Protein AF-A0AAD3RCR2-F1 (afdb_monomer)

Mean predicted aligned error: 9.12 Å

Radius of gyration: 26.36 Å; Cα contacts (8 Å, |Δi|>4): 221; chains: 1; bounding box: 62×43×69 Å

pLDDT: mean 87.34, std 16.13, range [36.25, 98.44]

Structure (mmCIF, N/CA/C/O backbone):
data_AF-A0AAD3RCR2-F1
#
_entry.id   AF-A0AAD3RCR2-F1
#
loop_
_atom_site.group_PDB
_atom_site.id
_atom_site.type_symbol
_atom_site.label_atom_id
_atom_site.label_alt_id
_atom_site.label_comp_id
_atom_site.label_asym_id
_atom_site.label_entity_id
_atom_site.label_seq_id
_atom_site.pdbx_PDB_ins_code
_atom_site.Cartn_x
_atom_site.Cartn_y
_atom_site.Cartn_z
_atom_site.occupancy
_atom_site.B_iso_or_equiv
_atom_site.auth_seq_id
_atom_site.auth_comp_id
_atom_site.auth_asym_id
_atom_site.auth_atom_id
_atom_site.pdbx_PDB_model_num
ATOM 1 N N . MET A 1 1 ? 5.665 -2.268 30.663 1.00 58.47 1 MET A N 1
ATOM 2 C CA . MET A 1 1 ? 6.819 -3.063 31.121 1.00 58.47 1 MET A CA 1
ATOM 3 C C . MET A 1 1 ? 6.790 -3.410 32.606 1.00 58.47 1 MET A C 1
ATOM 5 O O . MET A 1 1 ? 6.925 -4.585 32.871 1.00 58.47 1 MET A O 1
ATOM 9 N N . HIS A 1 2 ? 6.571 -2.495 33.570 1.00 61.69 2 HIS A N 1
ATOM 10 C CA . HIS A 1 2 ? 6.363 -2.911 34.982 1.00 61.69 2 HIS A CA 1
ATOM 11 C C . HIS A 1 2 ? 4.895 -3.254 35.315 1.00 61.69 2 HIS A C 1
ATOM 13 O O . HIS A 1 2 ? 4.629 -4.083 36.173 1.00 61.69 2 HIS A O 1
ATOM 19 N N . LEU A 1 3 ? 3.928 -2.645 34.615 1.00 61.03 3 LEU A N 1
ATOM 20 C CA . LEU A 1 3 ? 2.497 -2.900 34.836 1.00 61.03 3 LEU A CA 1
ATOM 21 C C . LEU A 1 3 ? 2.070 -4.308 34.393 1.00 61.03 3 LEU A C 1
ATOM 23 O O . LEU A 1 3 ? 1.380 -4.983 35.143 1.00 61.03 3 LEU A O 1
ATOM 27 N N . GLU A 1 4 ? 2.532 -4.761 33.225 1.00 62.72 4 GLU A N 1
ATOM 28 C CA . GLU A 1 4 ? 2.206 -6.084 32.653 1.00 62.72 4 GLU A CA 1
ATOM 29 C C . GLU A 1 4 ? 2.800 -7.249 33.461 1.00 62.72 4 GLU A C 1
ATOM 31 O O . GLU A 1 4 ? 2.380 -8.385 33.307 1.00 62.72 4 GLU A O 1
ATOM 36 N N . THR A 1 5 ? 3.791 -6.980 34.315 1.00 68.88 5 THR A N 1
ATOM 37 C CA . THR A 1 5 ? 4.458 -8.001 35.139 1.00 68.88 5 THR A CA 1
ATOM 38 C C . THR A 1 5 ? 3.934 -8.062 36.572 1.00 68.88 5 THR A C 1
ATOM 40 O O . THR A 1 5 ? 4.332 -8.946 37.321 1.00 68.88 5 THR A O 1
ATOM 43 N N . VAL A 1 6 ? 3.118 -7.087 36.986 1.00 71.38 6 VAL A N 1
ATOM 44 C CA . VAL A 1 6 ? 2.710 -6.904 38.393 1.00 71.38 6 VAL A CA 1
ATOM 45 C C . VAL A 1 6 ? 1.192 -6.921 38.564 1.00 71.38 6 VAL A C 1
ATOM 47 O O . VAL A 1 6 ? 0.713 -7.253 39.645 1.00 71.38 6 VAL A O 1
ATOM 50 N N . LYS A 1 7 ? 0.432 -6.563 37.526 1.00 78.62 7 LYS A N 1
ATOM 51 C CA . LYS A 1 7 ? -1.031 -6.514 37.564 1.00 78.62 7 LYS A CA 1
ATOM 52 C C . LYS A 1 7 ? -1.650 -7.715 36.866 1.00 78.62 7 LYS A C 1
ATOM 54 O O . LYS A 1 7 ? -1.067 -8.252 35.930 1.00 78.62 7 LYS A O 1
ATOM 59 N N . ASP A 1 8 ? -2.842 -8.084 37.321 1.00 89.81 8 ASP A N 1
ATOM 60 C CA . ASP A 1 8 ? -3.673 -9.089 36.663 1.00 89.81 8 ASP A CA 1
ATOM 61 C C . ASP A 1 8 ? -4.118 -8.620 35.262 1.00 89.81 8 ASP A C 1
ATOM 63 O O . ASP A 1 8 ? -4.230 -7.415 35.000 1.00 89.81 8 ASP A O 1
ATOM 67 N N . GLU A 1 9 ? -4.365 -9.568 34.356 1.00 90.88 9 GLU A N 1
ATOM 68 C CA . GLU A 1 9 ? -4.729 -9.286 32.963 1.00 90.88 9 GLU A CA 1
ATOM 69 C C . GLU A 1 9 ? -5.989 -8.416 32.838 1.00 90.88 9 GLU A C 1
ATOM 71 O O . GLU A 1 9 ? -6.038 -7.549 31.961 1.00 90.88 9 GLU A O 1
ATOM 76 N N . ASP A 1 10 ? -6.980 -8.574 33.724 1.00 93.62 10 ASP A N 1
ATOM 77 C CA . ASP A 1 10 ? -8.204 -7.766 33.698 1.00 93.62 10 ASP A CA 1
ATOM 78 C C . ASP A 1 10 ? -7.927 -6.296 34.061 1.00 93.62 10 ASP A C 1
ATOM 80 O O . ASP A 1 10 ? -8.506 -5.373 33.475 1.00 93.62 10 ASP A O 1
ATOM 84 N N . GLU A 1 11 ? -6.998 -6.045 34.989 1.00 93.19 11 GLU A N 1
ATOM 85 C CA . GLU A 1 11 ? -6.583 -4.682 35.329 1.00 93.19 11 GLU A CA 1
ATOM 86 C C . GLU A 1 11 ? -5.801 -4.030 34.186 1.00 93.19 11 GLU A C 1
ATOM 88 O O . GLU A 1 11 ? -6.020 -2.854 33.874 1.00 93.19 11 GLU A O 1
ATOM 93 N N . VAL A 1 12 ? -4.897 -4.785 33.551 1.00 93.50 12 VAL A N 1
ATOM 94 C CA . VAL A 1 12 ? -4.129 -4.315 32.389 1.00 93.50 12 VAL A CA 1
ATOM 95 C C . VAL A 1 12 ? -5.069 -3.996 31.225 1.00 93.50 12 VAL A C 1
ATOM 97 O O . VAL A 1 12 ? -4.958 -2.916 30.638 1.00 93.50 12 VAL A O 1
ATOM 100 N N . GLN A 1 13 ? -6.037 -4.877 30.948 1.00 95.31 13 GLN A N 1
ATOM 101 C CA . GLN A 1 13 ? -7.067 -4.671 29.929 1.00 95.31 13 GLN A CA 1
ATOM 102 C C . GLN A 1 13 ? -7.800 -3.343 30.152 1.00 95.31 13 GLN A C 1
ATOM 104 O O . GLN A 1 13 ? -7.839 -2.499 29.257 1.00 95.31 13 GLN A O 1
ATOM 109 N N . LYS A 1 14 ? -8.313 -3.114 31.367 1.00 96.12 14 LYS A N 1
ATOM 110 C CA . LYS A 1 14 ? -9.080 -1.906 31.697 1.00 96.12 14 LYS A CA 1
ATOM 111 C C . LYS A 1 14 ? -8.260 -0.621 31.550 1.00 96.12 14 LYS A C 1
ATOM 113 O O . LYS A 1 14 ? -8.784 0.397 31.094 1.00 96.12 14 LYS A O 1
ATOM 118 N N . ILE A 1 15 ? -6.980 -0.648 31.931 1.00 96.06 15 ILE A N 1
ATOM 119 C CA . ILE A 1 15 ? -6.078 0.505 31.777 1.00 96.06 15 ILE A CA 1
ATOM 120 C C . ILE A 1 15 ? -5.892 0.836 30.296 1.00 96.06 15 ILE A C 1
ATOM 122 O O . ILE A 1 15 ? -6.035 1.994 29.905 1.00 96.06 15 ILE A O 1
ATOM 126 N N . TYR A 1 16 ? -5.609 -0.168 29.468 1.00 96.56 16 TYR A N 1
ATOM 127 C CA . TYR A 1 16 ? -5.397 0.043 28.041 1.00 96.56 16 TYR A CA 1
ATOM 128 C C . TYR A 1 16 ? -6.678 0.423 27.290 1.00 96.56 16 TYR A C 1
ATOM 130 O O . TYR A 1 16 ? -6.620 1.282 26.415 1.00 96.56 16 TYR A O 1
ATOM 138 N N . GLU A 1 17 ? -7.846 -0.098 27.664 1.00 97.69 17 GLU A N 1
ATOM 139 C CA . GLU A 1 17 ? -9.132 0.363 27.118 1.00 97.69 17 GLU A CA 1
ATOM 140 C C . GLU A 1 17 ? -9.430 1.831 27.468 1.00 97.69 17 GLU A C 1
ATOM 142 O O . GLU A 1 17 ? -9.933 2.593 26.629 1.00 97.69 17 GLU A O 1
ATOM 147 N N . GLY A 1 18 ? -9.087 2.247 28.693 1.00 98.00 18 GLY A N 1
ATOM 148 C CA . GLY A 1 18 ? -9.130 3.647 29.110 1.00 98.00 18 GLY A CA 1
ATOM 149 C C . GLY A 1 18 ? -8.199 4.518 28.265 1.00 98.00 18 GLY A C 1
ATOM 150 O O . GLY A 1 18 ? -8.623 5.551 27.740 1.00 98.00 18 GLY A O 1
ATOM 151 N N . GLU A 1 19 ? -6.969 4.054 28.046 1.00 98.06 19 GLU A N 1
ATOM 152 C CA . GLU A 1 19 ? -5.966 4.738 27.226 1.00 98.06 19 GLU A CA 1
ATOM 153 C C . GLU A 1 19 ? -6.403 4.864 25.757 1.00 98.06 19 GLU A C 1
ATOM 155 O O . GLU A 1 19 ? -6.275 5.932 25.158 1.00 98.06 19 GLU A O 1
ATOM 160 N N . LEU A 1 20 ? -7.004 3.819 25.175 1.00 98.31 20 LEU A N 1
ATOM 161 C CA . LEU A 1 20 ? -7.576 3.880 23.826 1.00 98.3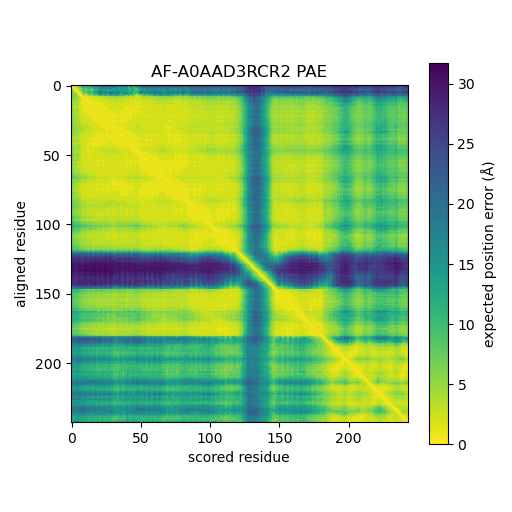1 20 LEU A CA 1
ATOM 162 C C . LEU A 1 20 ? -8.699 4.919 23.724 1.00 98.31 20 LEU A C 1
ATOM 164 O O . LEU A 1 20 ? -8.825 5.591 22.697 1.00 98.31 20 LEU A O 1
ATOM 168 N N . SER A 1 21 ? -9.507 5.074 24.772 1.00 98.25 21 SER A N 1
ATOM 169 C CA . SER A 1 21 ? -10.604 6.050 24.802 1.00 98.25 21 SER A CA 1
ATOM 170 C C . SER A 1 21 ? -10.083 7.490 24.938 1.00 98.25 21 SER A C 1
ATOM 172 O O . SER A 1 21 ? -10.576 8.406 24.270 1.00 98.25 21 SER A O 1
ATOM 174 N N . PHE A 1 22 ? -9.027 7.690 25.733 1.00 98.38 22 PHE A N 1
ATOM 175 C CA . PHE A 1 22 ? -8.292 8.954 25.796 1.00 98.38 22 PHE A CA 1
ATOM 176 C C . PHE A 1 22 ? -7.668 9.309 24.438 1.00 98.38 22 PHE A C 1
ATOM 178 O O . PHE A 1 22 ? -7.888 10.404 23.918 1.00 98.38 22 PHE A O 1
ATOM 185 N N . LEU A 1 23 ? -6.978 8.358 23.806 1.00 98.44 23 LEU A N 1
ATOM 186 C CA . LEU A 1 23 ? -6.349 8.547 22.500 1.00 98.44 23 LEU A CA 1
ATOM 187 C C . LEU A 1 23 ? -7.351 8.859 21.388 1.00 98.44 23 LEU A C 1
ATOM 189 O O . LEU A 1 23 ? -7.057 9.685 20.527 1.00 98.44 23 LEU A O 1
ATOM 193 N N . GLU A 1 24 ? -8.538 8.250 21.407 1.00 98.12 24 GLU A N 1
ATOM 194 C CA . GLU A 1 24 ? -9.611 8.606 20.470 1.00 98.12 24 GLU A CA 1
ATOM 195 C C . GLU A 1 24 ? -10.026 10.077 20.641 1.00 98.12 24 GLU A C 1
ATOM 197 O O . GLU A 1 24 ? -10.246 10.780 19.655 1.00 98.12 24 GLU A O 1
ATOM 202 N N . SER A 1 25 ? -10.060 10.582 21.878 1.00 98.12 25 SER A N 1
ATOM 203 C CA . SER A 1 25 ? -10.331 11.999 22.153 1.00 98.12 25 SER A CA 1
ATOM 204 C C . SER A 1 25 ? -9.203 12.907 21.649 1.00 98.12 25 SER A C 1
ATOM 206 O O . SER A 1 25 ? -9.479 13.942 21.046 1.00 98.12 25 SER A O 1
ATOM 208 N N . CYS A 1 26 ? -7.937 12.503 21.802 1.00 98.12 26 CYS A N 1
ATOM 209 C CA . CYS A 1 26 ? -6.800 13.229 21.225 1.00 98.12 26 CYS A CA 1
ATOM 210 C C . CYS A 1 26 ? -6.859 13.284 19.692 1.00 98.12 26 CYS A C 1
ATOM 212 O O . CYS A 1 26 ? -6.607 14.336 19.105 1.00 98.12 26 CYS A O 1
ATOM 214 N N . LEU A 1 27 ? -7.219 12.175 19.038 1.00 97.88 27 LEU A N 1
ATOM 215 C CA . LEU A 1 27 ? -7.334 12.103 17.579 1.00 97.88 27 LEU A CA 1
ATOM 216 C C . LEU A 1 27 ? -8.498 12.943 17.038 1.00 97.88 27 LEU A C 1
ATOM 218 O O . LEU A 1 27 ? -8.396 13.465 15.933 1.00 97.88 27 LEU A O 1
ATOM 222 N N . LYS A 1 28 ? -9.566 13.149 17.821 1.00 96.75 28 LYS A N 1
ATOM 223 C CA . LYS A 1 28 ? -10.624 14.116 17.476 1.00 96.75 28 LYS A CA 1
ATOM 224 C C . LYS A 1 28 ? -10.120 15.563 17.475 1.00 96.75 28 LYS A C 1
ATOM 226 O O . LYS A 1 28 ? -10.633 16.370 16.710 1.00 96.75 28 LYS A O 1
ATOM 231 N N . VAL A 1 29 ? -9.126 15.890 18.307 1.00 97.56 29 VAL A N 1
ATOM 232 C CA . VAL A 1 29 ? -8.499 17.224 18.340 1.00 97.56 29 VAL A CA 1
ATOM 233 C C . VAL A 1 29 ? -7.471 17.378 17.218 1.00 97.56 29 VAL A C 1
ATOM 235 O O . VAL A 1 29 ? -7.457 18.395 16.531 1.00 97.56 29 VAL A O 1
ATOM 238 N N . ASN A 1 30 ? -6.611 16.376 17.020 1.00 97.38 30 ASN A N 1
ATOM 239 C CA . ASN A 1 30 ? -5.628 16.361 15.940 1.00 97.38 30 ASN A CA 1
ATOM 240 C C . ASN A 1 30 ? -5.560 14.973 15.274 1.00 97.38 30 ASN A C 1
ATOM 242 O O . ASN A 1 30 ? -4.788 14.113 15.717 1.00 97.38 30 ASN A O 1
ATOM 246 N N . PRO A 1 31 ? -6.292 14.759 14.165 1.00 97.19 31 PRO A N 1
ATOM 247 C CA . PRO A 1 31 ? -6.349 13.463 13.486 1.00 97.19 31 PRO A CA 1
ATOM 248 C C . PRO A 1 31 ? -5.049 13.090 12.758 1.00 97.19 31 PRO A C 1
ATOM 250 O O . PRO A 1 31 ? -4.914 11.956 12.295 1.00 97.19 31 PRO A O 1
ATOM 253 N N . LYS A 1 32 ? -4.087 14.019 12.657 1.00 96.94 32 LYS A N 1
ATOM 254 C CA . LYS A 1 32 ? -2.771 13.829 12.019 1.00 96.94 32 LYS A CA 1
ATOM 255 C C . LYS A 1 32 ? -1.628 13.810 13.042 1.00 96.94 32 LYS A C 1
ATOM 257 O O . LYS A 1 32 ? -0.463 13.999 12.708 1.00 96.94 32 LYS A O 1
ATOM 262 N N . SER A 1 33 ? -1.953 13.591 14.317 1.00 98.19 33 SER A N 1
ATOM 263 C CA . SER A 1 33 ? -0.962 13.455 15.382 1.00 98.19 33 SER A CA 1
ATOM 264 C C . SER A 1 33 ? -0.211 12.128 15.262 1.00 98.19 33 SER A C 1
ATOM 266 O O . SER A 1 33 ? -0.736 11.069 15.612 1.00 98.19 33 SER A O 1
ATOM 268 N N . TYR A 1 34 ? 1.048 12.188 14.819 1.00 97.31 34 TYR A N 1
ATOM 269 C CA . TYR A 1 34 ? 1.924 11.015 14.744 1.00 97.31 34 TYR A CA 1
ATOM 270 C C . TYR A 1 34 ? 2.053 10.310 16.101 1.00 97.31 34 TYR A C 1
ATOM 272 O O . TYR A 1 34 ? 1.910 9.093 16.188 1.00 97.31 34 TYR A O 1
ATOM 280 N N . GLY A 1 35 ? 2.266 11.079 17.175 1.00 98.00 35 GLY A N 1
ATOM 281 C CA . GLY A 1 35 ? 2.413 10.536 18.525 1.00 98.00 35 GLY A CA 1
ATOM 282 C C . GLY A 1 35 ? 1.163 9.797 19.004 1.00 98.00 35 GLY A C 1
ATOM 283 O O . GLY A 1 35 ? 1.278 8.718 19.579 1.00 98.00 35 GLY A O 1
ATOM 284 N N . SER A 1 36 ? -0.028 10.329 18.711 1.00 98.38 36 SER A N 1
ATOM 285 C CA . SER A 1 36 ? -1.292 9.694 19.103 1.00 98.38 36 SER A CA 1
ATOM 286 C C . SER A 1 36 ? -1.525 8.381 18.356 1.00 98.38 36 SER A C 1
ATOM 288 O O . SER A 1 36 ? -1.853 7.381 18.988 1.00 98.38 36 SER A O 1
ATOM 290 N N . TRP A 1 37 ? -1.300 8.344 17.038 1.00 98.44 37 TRP A N 1
ATOM 291 C CA . TRP A 1 37 ? -1.422 7.108 16.256 1.00 98.44 37 TRP A CA 1
ATOM 292 C C . TRP A 1 37 ? -0.387 6.056 16.656 1.00 98.44 37 TRP A C 1
ATOM 294 O O . TRP A 1 37 ? -0.731 4.889 16.843 1.00 98.44 37 TRP A O 1
ATOM 304 N N . HIS A 1 38 ? 0.867 6.470 16.848 1.00 98.06 38 HIS A N 1
ATOM 305 C CA . HIS A 1 38 ? 1.933 5.574 17.279 1.00 98.06 38 HIS A CA 1
ATOM 306 C C . HIS A 1 38 ? 1.642 4.977 18.663 1.00 98.06 38 HIS A C 1
ATOM 308 O O . HIS A 1 38 ? 1.732 3.762 18.842 1.00 98.06 38 HIS A O 1
ATOM 314 N N . HIS A 1 39 ? 1.243 5.809 19.634 1.00 98.25 39 HIS A N 1
ATOM 315 C CA . HIS A 1 39 ? 0.879 5.333 20.972 1.00 98.25 39 HIS A CA 1
ATOM 316 C C . HIS A 1 39 ? -0.341 4.413 20.926 1.00 98.25 39 HIS A C 1
ATOM 318 O O . HIS A 1 39 ? -0.335 3.355 21.547 1.00 98.25 39 HIS A O 1
ATOM 324 N N . ARG A 1 40 ? -1.345 4.726 20.098 1.00 98.38 40 ARG A N 1
ATOM 325 C CA . ARG A 1 40 ? -2.497 3.840 19.893 1.00 98.38 40 ARG A CA 1
ATOM 326 C C . ARG A 1 40 ? -2.087 2.465 19.376 1.00 98.38 40 ARG A C 1
ATOM 328 O O . ARG A 1 40 ? -2.566 1.462 19.901 1.00 98.38 40 ARG A O 1
ATOM 335 N N . GLY A 1 41 ? -1.183 2.400 18.396 1.00 97.69 41 GLY A N 1
ATOM 336 C CA . GLY A 1 41 ? -0.633 1.133 17.903 1.00 97.69 41 GLY A CA 1
ATOM 337 C C . GLY A 1 41 ? 0.121 0.362 18.982 1.00 97.69 41 GLY A C 1
ATOM 338 O O . GLY A 1 41 ? -0.084 -0.840 19.139 1.00 97.69 41 GLY A O 1
ATOM 339 N N . TRP A 1 42 ? 0.920 1.068 19.785 1.00 97.12 42 TRP A N 1
ATOM 340 C CA . TRP A 1 42 ? 1.644 0.494 20.919 1.00 97.12 42 TRP A CA 1
ATOM 341 C C . TRP A 1 42 ? 0.710 -0.112 21.978 1.00 97.12 42 TRP A C 1
ATOM 343 O O . TRP A 1 42 ? 1.007 -1.205 22.465 1.00 97.12 42 TRP A O 1
ATOM 353 N N . VAL A 1 43 ? -0.398 0.572 22.305 1.00 97.25 43 VAL A N 1
ATOM 354 C CA . VAL A 1 43 ? -1.425 0.099 23.254 1.00 97.25 43 VAL A CA 1
ATOM 355 C C . VAL A 1 43 ? -2.167 -1.101 22.671 1.00 97.25 43 VAL A C 1
ATOM 357 O O . VAL A 1 43 ? -2.295 -2.128 23.329 1.00 97.25 43 VAL A O 1
ATOM 360 N N . SER A 1 44 ? -2.606 -1.000 21.413 1.00 96.88 44 SER A N 1
ATOM 361 C CA . SER A 1 44 ? -3.407 -2.042 20.753 1.00 96.88 44 SER A CA 1
ATOM 362 C C . SER A 1 44 ? -2.660 -3.373 20.664 1.00 96.88 44 SER A C 1
ATOM 364 O O . SER A 1 44 ? -3.237 -4.423 20.912 1.00 96.88 44 SER A O 1
ATOM 366 N N . ALA A 1 45 ? -1.357 -3.331 20.372 1.00 94.44 45 ALA A N 1
ATOM 367 C CA . ALA A 1 45 ? -0.509 -4.520 20.296 1.00 94.44 45 ALA A CA 1
ATOM 368 C C . ALA A 1 45 ? -0.193 -5.165 21.662 1.00 94.44 45 ALA A C 1
ATOM 370 O O . ALA A 1 45 ? 0.387 -6.247 21.691 1.00 94.44 45 ALA A O 1
ATOM 371 N N . ARG A 1 46 ? -0.521 -4.499 22.778 1.00 93.44 46 ARG A N 1
ATOM 372 C CA . ARG A 1 46 ? -0.265 -4.967 24.154 1.00 93.44 46 ARG A CA 1
ATOM 373 C C . ARG A 1 46 ? -1.524 -5.298 24.940 1.00 93.44 46 ARG A C 1
ATOM 375 O O . ARG A 1 46 ? -1.420 -5.790 26.059 1.00 93.44 46 ARG A O 1
ATOM 382 N N . LEU A 1 47 ? -2.700 -5.015 24.388 1.00 94.56 47 LEU A N 1
ATOM 383 C CA . LEU A 1 47 ? -3.955 -5.436 24.991 1.00 94.56 47 LEU A CA 1
ATOM 384 C C . LEU A 1 47 ? -3.981 -6.965 25.110 1.00 94.56 47 LEU A C 1
ATOM 386 O O . LEU A 1 47 ? -3.771 -7.630 24.096 1.00 94.56 47 LEU A O 1
ATOM 390 N N . PRO A 1 48 ? -4.272 -7.527 26.299 1.00 94.12 48 PRO A N 1
ATOM 391 C CA . PRO A 1 48 ? -4.464 -8.969 26.448 1.00 94.12 48 PRO A CA 1
ATOM 392 C C . PRO A 1 48 ? -5.571 -9.504 25.529 1.00 94.12 48 PRO A C 1
ATOM 394 O O . PRO A 1 48 ? -5.422 -10.552 24.905 1.00 94.12 48 PRO A O 1
ATOM 397 N N . ARG A 1 49 ? -6.678 -8.755 25.408 1.00 96.19 49 ARG A N 1
ATOM 398 C CA . ARG A 1 49 ? -7.827 -9.080 24.549 1.00 96.19 49 ARG A CA 1
ATOM 399 C C . ARG A 1 49 ? -8.173 -7.876 23.663 1.00 96.19 49 ARG A C 1
ATOM 401 O O . ARG A 1 49 ? -9.030 -7.071 24.034 1.00 96.19 49 ARG A O 1
ATOM 408 N N . PRO A 1 50 ? -7.490 -7.696 22.522 1.00 96.50 50 PRO A N 1
ATOM 409 C CA . PRO A 1 50 ? -7.745 -6.572 21.630 1.00 96.50 50 PRO A CA 1
ATOM 410 C C . PRO A 1 50 ? -9.077 -6.735 20.883 1.00 96.50 50 PRO A C 1
ATOM 412 O O . PRO A 1 50 ? -9.355 -7.784 20.303 1.00 96.50 50 PRO A O 1
ATOM 415 N N . ASP A 1 51 ? -9.882 -5.671 20.850 1.00 97.25 51 ASP A N 1
ATOM 416 C CA . ASP A 1 51 ? -11.092 -5.588 20.025 1.00 97.25 51 ASP A CA 1
ATOM 417 C C . ASP A 1 51 ? -10.752 -4.976 18.659 1.00 97.25 51 ASP A C 1
ATOM 419 O O . ASP A 1 51 ? -10.837 -3.766 18.433 1.00 97.25 51 ASP A O 1
ATOM 423 N N . TRP A 1 52 ? -10.331 -5.831 17.729 1.00 97.81 52 TRP A N 1
ATOM 424 C CA . TRP A 1 52 ? -9.956 -5.392 16.387 1.00 97.81 52 TRP A CA 1
ATOM 425 C C . TRP A 1 52 ? -11.134 -4.858 15.568 1.00 97.81 52 TRP A C 1
ATOM 427 O O . TRP A 1 52 ? -10.935 -3.989 14.720 1.00 97.81 52 TRP A O 1
ATOM 437 N N . ALA A 1 53 ? -12.358 -5.322 15.832 1.00 97.56 53 ALA A N 1
ATOM 438 C CA . ALA A 1 53 ? -13.548 -4.829 15.144 1.00 97.56 53 ALA A CA 1
ATOM 439 C C . ALA A 1 53 ? -13.815 -3.358 15.501 1.00 97.56 53 ALA A C 1
ATOM 441 O O . ALA A 1 53 ? -14.106 -2.544 14.619 1.00 97.56 53 ALA A O 1
ATOM 442 N N . ARG A 1 54 ? -13.633 -2.989 16.777 1.00 97.50 54 ARG A N 1
ATOM 443 C CA . ARG A 1 54 ? -13.680 -1.590 17.219 1.00 97.50 54 ARG A CA 1
ATOM 444 C C . ARG A 1 54 ? -12.613 -0.735 16.536 1.00 97.50 54 ARG A C 1
ATOM 446 O O . ARG A 1 54 ? -12.924 0.378 16.110 1.00 97.50 54 ARG A O 1
ATOM 453 N N . GLU A 1 55 ? -11.383 -1.228 16.410 1.00 98.38 55 GLU A N 1
ATOM 454 C CA . GLU A 1 55 ? -10.299 -0.460 15.782 1.00 98.38 55 GLU A CA 1
ATOM 455 C C . GLU A 1 55 ? -10.495 -0.278 14.269 1.00 98.38 55 GLU A C 1
ATOM 457 O O . GLU A 1 55 ? -10.245 0.811 13.745 1.00 98.38 55 GLU A O 1
ATOM 462 N N . LEU A 1 56 ? -11.028 -1.281 13.566 1.00 98.25 56 LEU A N 1
ATOM 463 C CA . LEU A 1 56 ? -11.429 -1.137 12.160 1.00 98.25 56 LEU A CA 1
ATOM 464 C C . LEU A 1 56 ? -12.584 -0.138 12.004 1.00 98.25 56 LEU A C 1
ATOM 466 O O . LEU A 1 56 ? -12.518 0.733 11.141 1.00 98.25 56 LEU A O 1
ATOM 470 N N . SER A 1 57 ? -13.585 -0.185 12.888 1.00 97.94 57 SER A N 1
ATOM 471 C CA . SER A 1 57 ? -14.690 0.785 12.908 1.00 97.94 57 SER A CA 1
ATOM 472 C C . SER A 1 57 ? -14.214 2.217 13.196 1.00 97.94 57 SER A C 1
ATOM 474 O O . SER A 1 57 ? -14.714 3.185 12.619 1.00 97.94 57 SER A O 1
ATOM 476 N N . LEU A 1 58 ? -13.202 2.395 14.055 1.00 98.00 58 LEU A N 1
ATOM 477 C CA . LEU A 1 58 ? -12.535 3.688 14.214 1.00 98.00 58 LEU A CA 1
ATOM 478 C C . LEU A 1 58 ? -11.875 4.135 12.905 1.00 98.00 58 LEU A C 1
ATOM 480 O O . LEU A 1 58 ? -12.058 5.289 12.521 1.00 98.00 58 LEU A O 1
ATOM 484 N N . CYS A 1 59 ? -11.150 3.244 12.223 1.00 98.25 59 CYS A N 1
ATOM 485 C CA . CYS A 1 59 ? -10.529 3.565 10.938 1.00 98.25 59 CYS A CA 1
ATOM 486 C C . CYS A 1 59 ? -11.571 3.992 9.900 1.00 98.25 59 CYS A C 1
ATOM 488 O O . CYS A 1 59 ? -11.378 5.010 9.243 1.00 98.25 59 CYS A O 1
ATOM 490 N N . ASP A 1 60 ? -12.687 3.268 9.794 1.00 97.56 60 ASP A N 1
ATOM 491 C CA . ASP A 1 60 ? -13.788 3.598 8.883 1.00 97.56 60 ASP A CA 1
ATOM 492 C C . ASP A 1 60 ? -14.335 5.004 9.166 1.00 97.56 60 ASP A C 1
ATOM 494 O O . ASP A 1 60 ? -14.464 5.823 8.255 1.00 97.56 60 ASP A O 1
ATOM 498 N N . ARG A 1 61 ? -14.579 5.334 10.444 1.00 96.88 61 ARG A N 1
ATOM 499 C CA . ARG A 1 61 ? -15.027 6.678 10.846 1.00 96.88 61 ARG A CA 1
ATOM 500 C C . ARG A 1 61 ? -13.989 7.747 10.507 1.00 96.88 61 ARG A C 1
ATOM 502 O O . ARG A 1 61 ? -14.344 8.773 9.937 1.00 96.88 61 ARG A O 1
ATOM 509 N N . CYS A 1 62 ? -12.717 7.527 10.827 1.00 97.25 62 CYS A N 1
ATOM 510 C CA . CYS A 1 62 ? -11.653 8.487 10.535 1.00 97.25 62 CYS A CA 1
ATOM 511 C C . CYS A 1 62 ? -11.476 8.719 9.027 1.00 97.25 62 CYS A C 1
ATOM 513 O O . CYS A 1 62 ? -11.331 9.868 8.610 1.00 97.25 62 CYS A O 1
ATOM 515 N N . LEU A 1 63 ? -11.540 7.661 8.216 1.00 96.81 63 LEU A N 1
ATOM 516 C CA . LEU A 1 63 ? -11.422 7.744 6.760 1.00 96.81 63 LEU A CA 1
ATOM 517 C C . LEU A 1 63 ? -12.682 8.304 6.095 1.00 96.81 63 LEU A C 1
ATOM 519 O O . LEU A 1 63 ? -12.571 8.920 5.047 1.00 96.81 63 LEU A O 1
ATOM 523 N N . SER A 1 64 ? -13.860 8.190 6.714 1.00 94.94 64 SER A N 1
ATOM 524 C CA . SER A 1 64 ? -15.051 8.913 6.241 1.00 94.94 64 SER A CA 1
ATOM 525 C C . SER A 1 64 ? -14.950 10.437 6.419 1.00 94.94 64 SER A C 1
ATOM 527 O O . SER A 1 64 ? -15.630 11.179 5.718 1.00 94.94 64 SER A O 1
ATOM 529 N N . LEU A 1 65 ? -14.106 10.908 7.348 1.00 94.62 65 LEU A N 1
ATOM 530 C CA . LEU A 1 65 ? -13.891 12.334 7.624 1.00 94.62 65 LEU A CA 1
ATOM 531 C C . LEU A 1 65 ? -12.722 12.918 6.820 1.00 94.62 65 LEU A C 1
ATOM 533 O O . LEU A 1 65 ? -12.806 14.045 6.337 1.00 94.62 65 LEU A O 1
ATOM 537 N N . ASP A 1 66 ? -11.622 12.173 6.707 1.00 94.81 66 ASP A N 1
ATOM 538 C CA . ASP A 1 66 ? -10.473 12.503 5.860 1.00 94.81 66 ASP A CA 1
ATOM 539 C C . ASP A 1 66 ? -9.940 11.211 5.240 1.00 94.81 66 ASP A C 1
ATOM 541 O O . ASP A 1 66 ? -9.110 10.498 5.813 1.00 94.81 66 ASP A O 1
ATOM 545 N N . ASP A 1 67 ? -10.424 10.918 4.043 1.00 93.50 67 ASP A N 1
ATOM 546 C CA . ASP A 1 67 ? -10.123 9.702 3.294 1.00 93.50 67 ASP A CA 1
ATOM 547 C C . ASP A 1 67 ? -8.680 9.669 2.751 1.00 93.50 67 ASP A C 1
ATOM 549 O O . ASP A 1 67 ? -8.184 8.622 2.317 1.00 93.50 67 ASP A O 1
ATOM 553 N N . ARG A 1 68 ? -7.967 10.799 2.867 1.00 92.19 68 ARG A N 1
ATOM 554 C CA . ARG A 1 68 ? -6.541 10.976 2.566 1.00 92.19 68 ARG A CA 1
ATOM 555 C C . ARG A 1 68 ? -5.660 10.954 3.818 1.00 92.19 68 ARG A C 1
ATOM 557 O O . ARG A 1 68 ? -4.448 11.158 3.708 1.00 92.19 68 ARG A O 1
ATOM 564 N N . ASN A 1 69 ? -6.210 10.690 5.006 1.00 95.94 69 ASN A N 1
ATOM 565 C CA . ASN A 1 69 ? -5.426 10.608 6.238 1.00 95.94 69 ASN A CA 1
ATOM 566 C C . ASN A 1 69 ? -4.507 9.375 6.240 1.00 95.94 69 ASN A C 1
ATOM 568 O O . ASN A 1 69 ? -4.890 8.285 6.668 1.00 95.94 69 ASN A O 1
ATOM 572 N N . PHE A 1 70 ? -3.265 9.560 5.790 1.00 95.38 70 PHE A N 1
ATOM 573 C CA . PHE A 1 70 ? -2.296 8.471 5.669 1.00 95.38 70 PHE A CA 1
ATOM 574 C C . PHE A 1 70 ? -1.967 7.795 7.009 1.00 95.38 70 PHE A C 1
ATOM 576 O O . PHE A 1 70 ? -1.717 6.595 7.022 1.00 95.38 70 PHE A O 1
ATOM 583 N N . HIS A 1 71 ? -2.040 8.514 8.135 1.00 97.69 71 HIS A N 1
ATOM 584 C CA . HIS A 1 71 ? -1.816 7.916 9.453 1.00 97.69 71 HIS A CA 1
ATOM 585 C C . HIS A 1 71 ? -2.903 6.898 9.805 1.00 97.69 71 HIS A C 1
ATOM 587 O O . HIS A 1 71 ? -2.611 5.842 10.364 1.00 97.69 71 HIS A O 1
ATOM 593 N N . CYS A 1 72 ? -4.154 7.199 9.449 1.00 98.12 72 CYS A N 1
ATOM 594 C CA . CYS A 1 72 ? -5.258 6.267 9.633 1.00 98.12 72 CYS A CA 1
ATOM 595 C C . CYS A 1 72 ? -5.119 5.054 8.703 1.00 98.12 72 CYS A C 1
ATOM 597 O O . CYS A 1 72 ? -5.388 3.932 9.121 1.00 98.12 72 CYS A O 1
ATOM 599 N N . TRP A 1 73 ? -4.655 5.258 7.466 1.00 97.94 73 TRP A N 1
ATOM 600 C CA . TRP A 1 73 ? -4.341 4.166 6.540 1.00 97.94 73 TRP A CA 1
ATOM 601 C C . TRP A 1 73 ? -3.215 3.257 7.054 1.00 97.94 73 TRP A C 1
ATOM 603 O O . TRP A 1 73 ? -3.342 2.034 6.995 1.00 97.94 73 TRP A O 1
ATOM 613 N N . ASP A 1 74 ? -2.134 3.832 7.590 1.00 97.69 74 ASP A N 1
ATOM 614 C CA . ASP A 1 74 ? -1.042 3.085 8.227 1.00 97.69 74 ASP A CA 1
ATOM 615 C C . ASP A 1 74 ? -1.539 2.283 9.433 1.00 97.69 74 ASP A C 1
ATOM 617 O O . ASP A 1 74 ? -1.239 1.093 9.565 1.00 97.69 74 ASP A O 1
ATOM 621 N N . TYR A 1 75 ? -2.340 2.916 10.293 1.00 98.38 75 TYR A N 1
ATOM 622 C CA . TYR A 1 75 ? -2.922 2.253 11.452 1.00 98.38 75 TYR A CA 1
ATOM 623 C C . TYR A 1 75 ? -3.870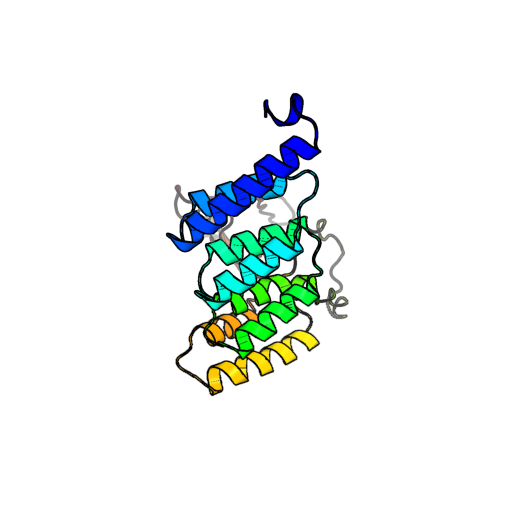 1.119 11.040 1.00 98.38 75 TYR A C 1
ATOM 625 O O . TYR A 1 75 ? -3.752 0.018 11.576 1.00 98.38 75 TYR A O 1
ATOM 633 N N . ARG A 1 76 ? -4.727 1.329 10.028 1.00 98.25 76 ARG A N 1
ATOM 634 C CA . ARG A 1 76 ? -5.605 0.282 9.481 1.00 98.25 76 ARG A CA 1
ATOM 635 C C . ARG A 1 76 ? -4.801 -0.922 8.997 1.00 98.25 76 ARG A C 1
ATOM 637 O O . ARG A 1 76 ? -5.121 -2.041 9.382 1.00 98.25 76 ARG A O 1
ATOM 644 N N . ARG A 1 77 ? -3.730 -0.714 8.219 1.00 97.38 77 ARG A N 1
ATOM 645 C CA . ARG A 1 77 ? -2.853 -1.808 7.752 1.00 97.38 77 ARG A CA 1
ATOM 646 C C . ARG A 1 77 ? -2.255 -2.609 8.907 1.00 97.38 77 ARG A C 1
ATOM 648 O O . ARG A 1 77 ? -2.171 -3.833 8.828 1.00 97.38 77 ARG A O 1
ATOM 655 N N . MET A 1 78 ? -1.854 -1.933 9.983 1.00 97.56 78 MET A N 1
ATOM 656 C CA . MET A 1 78 ? -1.378 -2.601 11.194 1.00 97.56 78 MET A CA 1
ATOM 657 C C . MET A 1 78 ? -2.493 -3.422 11.855 1.00 97.56 78 MET A C 1
ATOM 659 O O . MET A 1 78 ? -2.276 -4.597 12.140 1.00 97.56 78 MET A O 1
ATOM 663 N N . VAL A 1 79 ? -3.692 -2.854 12.025 1.00 98.12 79 VAL A N 1
ATOM 664 C CA . VAL A 1 79 ? -4.853 -3.554 12.603 1.00 98.12 79 VAL A CA 1
ATOM 665 C C . VAL A 1 79 ? -5.236 -4.781 11.773 1.00 98.12 79 VAL A C 1
ATOM 667 O O . VAL A 1 79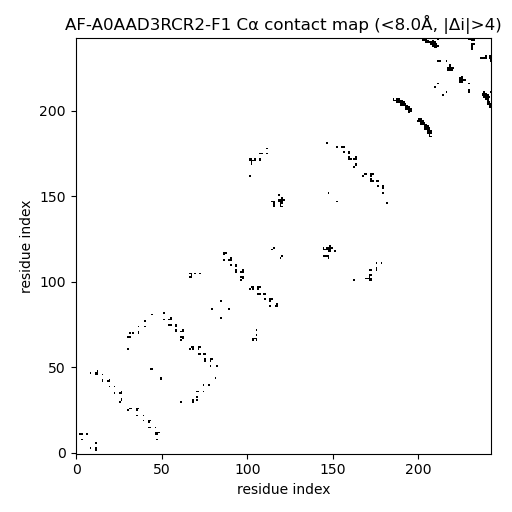 ? -5.404 -5.860 12.333 1.00 98.12 79 VAL A O 1
ATOM 670 N N . VAL A 1 80 ? -5.311 -4.663 10.446 1.00 97.75 80 VAL A N 1
ATOM 671 C CA . VAL A 1 80 ? -5.576 -5.780 9.516 1.00 97.75 80 VAL A CA 1
ATOM 672 C C . VAL A 1 80 ? -4.549 -6.893 9.702 1.00 97.75 80 VAL A C 1
ATOM 674 O O . VAL A 1 80 ? -4.916 -8.052 9.891 1.00 97.75 80 VAL A O 1
ATOM 677 N N . LYS A 1 81 ? -3.258 -6.538 9.734 1.00 96.06 81 LYS A N 1
ATOM 678 C CA . LYS A 1 81 ? -2.172 -7.502 9.939 1.00 96.06 81 LYS A CA 1
ATOM 679 C C . LYS A 1 81 ? -2.283 -8.228 11.284 1.00 96.06 81 LYS A C 1
ATOM 681 O O . LYS A 1 81 ? -2.035 -9.427 11.339 1.00 96.06 81 LYS A O 1
ATOM 686 N N . MET A 1 82 ? -2.624 -7.513 12.356 1.00 96.62 82 MET A N 1
ATOM 687 C CA . MET A 1 82 ? -2.719 -8.076 13.710 1.00 96.62 82 MET A CA 1
ATOM 688 C C . MET A 1 82 ? -3.994 -8.899 13.931 1.00 96.62 82 MET A C 1
ATOM 690 O O . MET A 1 82 ? -3.982 -9.855 14.700 1.00 96.62 82 MET A O 1
ATOM 694 N N . SER A 1 83 ? -5.086 -8.529 13.264 1.00 96.50 83 SER A N 1
ATOM 695 C CA . SER A 1 83 ? -6.393 -9.185 13.387 1.00 96.50 83 SER A CA 1
ATOM 696 C C . SER A 1 83 ? -6.564 -10.397 12.476 1.00 96.50 83 SER A C 1
ATOM 698 O O . SER A 1 83 ? -7.454 -11.209 12.714 1.00 96.50 83 SER A O 1
ATOM 700 N N . GLY A 1 84 ? -5.728 -10.529 11.442 1.00 95.62 84 GLY A N 1
ATOM 701 C CA . GLY A 1 84 ? -5.858 -11.591 10.448 1.00 95.62 84 GLY A CA 1
ATOM 702 C C . GLY A 1 84 ? -7.060 -11.402 9.523 1.00 95.62 84 GLY A C 1
ATOM 703 O O . GLY A 1 84 ? -7.565 -12.387 8.987 1.00 95.62 84 GLY A O 1
ATOM 704 N N . VAL A 1 85 ? -7.533 -10.159 9.346 1.00 96.75 85 VAL A N 1
ATOM 705 C CA . VAL A 1 85 ? -8.589 -9.853 8.373 1.00 96.75 85 VAL A CA 1
ATOM 706 C C . VAL A 1 85 ? -8.156 -10.348 6.986 1.00 96.75 85 VAL A C 1
ATOM 708 O O . VAL A 1 85 ? -7.057 -10.007 6.535 1.00 96.75 85 VAL A O 1
ATOM 711 N N . PRO A 1 86 ? -8.998 -11.145 6.309 1.00 97.00 86 PRO A N 1
ATOM 712 C CA . PRO A 1 86 ? -8.721 -11.626 4.965 1.00 97.00 86 PRO A CA 1
ATOM 713 C C . PRO A 1 86 ? -8.487 -10.491 3.958 1.00 97.00 86 PRO A C 1
ATOM 715 O O . PRO A 1 86 ? -9.148 -9.452 3.990 1.00 97.00 86 PRO A O 1
ATOM 718 N N . VAL A 1 87 ? -7.537 -10.697 3.043 1.00 95.81 87 VAL A N 1
ATOM 719 C CA . VAL A 1 87 ? -7.111 -9.682 2.063 1.00 95.81 87 VAL A CA 1
ATOM 720 C C . VAL A 1 87 ? -8.260 -9.273 1.127 1.00 95.81 87 VAL A C 1
ATOM 722 O O . VAL A 1 87 ? -8.341 -8.114 0.725 1.00 95.81 87 VAL A O 1
ATOM 725 N N . ASP A 1 88 ? -9.180 -10.186 0.817 1.00 96.44 88 ASP A N 1
ATOM 726 C CA . ASP A 1 88 ? -10.377 -9.939 0.001 1.00 96.44 88 ASP A CA 1
ATOM 727 C C . ASP A 1 88 ? -11.357 -8.964 0.671 1.00 96.44 88 ASP A C 1
ATOM 729 O O . ASP A 1 88 ? -11.956 -8.133 -0.012 1.00 96.44 88 ASP A O 1
ATOM 733 N N . GLN A 1 89 ? -11.464 -8.976 2.004 1.00 97.44 89 GLN A N 1
ATOM 734 C CA . GLN A 1 89 ? -12.265 -7.983 2.729 1.00 97.44 89 GLN A CA 1
ATOM 735 C C . GLN A 1 89 ? -11.662 -6.577 2.638 1.00 97.44 89 GLN A C 1
ATOM 737 O O . GLN A 1 89 ? -12.397 -5.593 2.526 1.00 97.44 89 GLN A O 1
ATOM 742 N N . GLU A 1 90 ? -10.333 -6.467 2.647 1.00 97.75 90 GLU A N 1
ATOM 743 C CA . GLU A 1 90 ? -9.657 -5.182 2.454 1.00 97.75 90 GLU A CA 1
ATOM 744 C C . GLU A 1 90 ? -9.725 -4.710 1.001 1.00 97.75 90 GLU A C 1
ATOM 746 O O . GLU A 1 90 ? -9.865 -3.511 0.756 1.00 97.75 90 GLU A O 1
ATOM 751 N N . LEU A 1 91 ? -9.719 -5.632 0.034 1.00 97.19 91 LEU A N 1
ATOM 752 C CA . LEU A 1 91 ? -9.976 -5.291 -1.362 1.00 97.19 91 LEU A CA 1
ATOM 753 C C . LEU A 1 91 ? -11.399 -4.725 -1.522 1.00 97.19 91 LEU A C 1
ATOM 755 O O . LEU A 1 91 ? -11.554 -3.626 -2.057 1.00 97.19 91 LEU A O 1
ATOM 759 N N . ALA A 1 92 ? -12.404 -5.377 -0.928 1.00 97.31 92 ALA A N 1
ATOM 760 C CA . ALA A 1 92 ? -13.783 -4.882 -0.890 1.00 97.31 92 ALA A CA 1
ATOM 761 C C . ALA A 1 92 ? -13.919 -3.532 -0.159 1.00 97.31 92 ALA A C 1
ATOM 763 O O . ALA A 1 92 ? -14.751 -2.693 -0.513 1.00 97.31 92 ALA A O 1
ATOM 764 N N . PHE A 1 93 ? -13.092 -3.274 0.859 1.00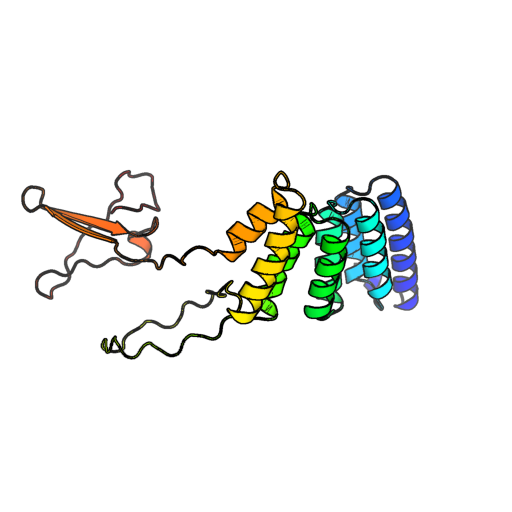 97.19 93 PHE A N 1
ATOM 765 C CA . PHE A 1 93 ? -13.019 -1.956 1.487 1.00 97.19 93 PHE A CA 1
ATOM 766 C C . PHE A 1 93 ? -12.534 -0.881 0.501 1.00 97.19 93 PHE A C 1
ATOM 768 O O . PHE A 1 93 ? -13.140 0.192 0.452 1.00 97.19 93 PHE A O 1
ATOM 775 N N . THR A 1 94 ? -11.519 -1.171 -0.324 1.00 97.19 94 THR A N 1
ATOM 776 C CA . THR A 1 94 ? -11.086 -0.237 -1.382 1.00 97.19 94 THR A CA 1
ATOM 777 C C . THR A 1 94 ? -12.167 -0.005 -2.436 1.00 97.19 94 THR A C 1
ATOM 779 O O . THR A 1 94 ? -12.340 1.140 -2.846 1.00 97.19 94 THR A O 1
ATOM 782 N N . ASP A 1 95 ? -12.947 -1.033 -2.804 1.00 96.25 95 ASP A N 1
ATOM 783 C CA . ASP A 1 95 ? -14.071 -0.889 -3.744 1.00 96.25 95 ASP A CA 1
ATOM 784 C C . ASP A 1 95 ? -15.091 0.134 -3.235 1.00 96.25 95 ASP A C 1
ATOM 786 O O . ASP A 1 95 ? -15.502 1.035 -3.968 1.00 96.25 95 ASP A O 1
ATOM 790 N N . ARG A 1 96 ? -15.464 0.042 -1.950 1.00 95.94 96 ARG A N 1
ATOM 791 C CA . ARG A 1 96 ? -16.403 0.990 -1.328 1.00 95.94 96 ARG A CA 1
ATOM 792 C C . ARG A 1 96 ? -15.868 2.419 -1.340 1.00 95.94 96 ARG A C 1
ATOM 794 O O . ARG A 1 96 ? -16.621 3.342 -1.646 1.00 95.94 96 ARG A O 1
ATOM 801 N N . LEU A 1 97 ? -14.590 2.607 -1.008 1.00 94.94 97 LEU A N 1
ATOM 802 C CA . LEU A 1 97 ? -13.998 3.942 -0.964 1.00 94.94 97 LEU A CA 1
ATOM 803 C C . LEU A 1 97 ? -13.865 4.557 -2.356 1.00 94.94 97 LEU A C 1
ATOM 805 O O . LEU A 1 97 ? -14.267 5.704 -2.529 1.00 94.94 97 LEU A O 1
ATOM 809 N N . ILE A 1 98 ? -13.401 3.794 -3.347 1.00 94.31 98 ILE A N 1
ATOM 810 C CA . ILE A 1 98 ? -13.325 4.243 -4.745 1.00 94.31 98 ILE A CA 1
ATOM 811 C C . ILE A 1 98 ? -14.722 4.567 -5.284 1.00 94.31 98 ILE A C 1
ATOM 813 O O . ILE A 1 98 ? -14.906 5.604 -5.915 1.00 94.31 98 ILE A O 1
ATOM 817 N N . GLY A 1 99 ? -15.720 3.730 -4.983 1.00 92.44 99 GLY A N 1
ATOM 818 C CA . GLY A 1 99 ? -17.109 3.976 -5.372 1.00 92.44 99 GLY A CA 1
ATOM 819 C C . GLY A 1 99 ? -17.697 5.255 -4.765 1.00 92.44 99 GLY A C 1
ATOM 820 O O . GLY A 1 99 ? -18.555 5.881 -5.379 1.00 92.44 99 GLY A O 1
ATOM 821 N N . SER A 1 100 ? -17.226 5.665 -3.582 1.00 91.94 100 SER A N 1
ATOM 822 C CA . SER A 1 100 ? -17.632 6.924 -2.940 1.00 91.94 100 SER A CA 1
ATOM 823 C C . SER A 1 100 ? -16.820 8.144 -3.393 1.00 91.94 100 SER A C 1
ATOM 825 O O . S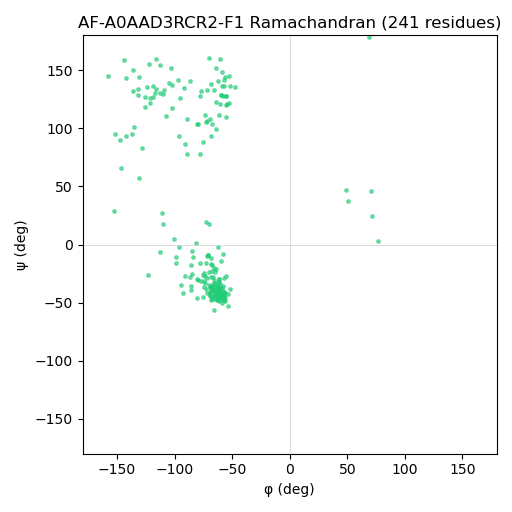ER A 1 100 ? -17.367 9.239 -3.501 1.00 91.94 100 SER A O 1
ATOM 827 N N . ASN A 1 101 ? -15.524 7.959 -3.650 1.00 90.94 101 ASN A N 1
ATOM 828 C CA . ASN A 1 101 ? -14.585 8.994 -4.057 1.00 90.94 101 ASN A CA 1
ATOM 829 C C . ASN A 1 101 ? -13.460 8.376 -4.899 1.00 90.94 101 ASN A C 1
ATOM 831 O O . ASN A 1 101 ? -12.443 7.907 -4.377 1.00 90.94 101 ASN A O 1
ATOM 835 N N . PHE A 1 102 ? -13.610 8.423 -6.220 1.00 90.19 102 PHE A N 1
ATOM 836 C CA . PHE A 1 102 ? -12.607 7.907 -7.151 1.00 90.19 102 PHE A CA 1
ATOM 837 C C . PHE A 1 102 ? -11.306 8.736 -7.158 1.00 90.19 102 PHE A C 1
ATOM 839 O O . PHE A 1 102 ? -10.284 8.236 -7.625 1.00 90.19 102 PHE A O 1
ATOM 846 N N . SER A 1 103 ? -11.287 9.928 -6.546 1.00 90.50 103 SER A N 1
ATOM 847 C CA . SER A 1 103 ? -10.069 10.729 -6.327 1.00 90.50 103 SER A CA 1
ATOM 848 C C . SER A 1 103 ? -9.242 10.303 -5.124 1.00 90.50 103 SER A C 1
ATOM 850 O O . SER A 1 103 ? -8.207 10.908 -4.823 1.00 90.50 103 SER A O 1
ATOM 852 N N . ASN A 1 104 ? -9.663 9.259 -4.413 1.00 91.75 104 ASN A N 1
ATOM 853 C CA . ASN A 1 104 ? -8.923 8.748 -3.276 1.00 91.75 104 ASN A CA 1
ATOM 854 C C . ASN A 1 104 ? -7.682 7.953 -3.722 1.00 91.75 104 ASN A C 1
ATOM 856 O O . ASN A 1 104 ? -7.702 6.725 -3.843 1.00 91.75 104 ASN A O 1
ATOM 860 N N . TYR A 1 105 ? -6.564 8.662 -3.899 1.00 93.50 105 TYR A N 1
ATOM 861 C CA . TYR A 1 105 ? -5.260 8.065 -4.202 1.00 93.50 105 TYR A CA 1
ATOM 862 C C . TYR A 1 105 ? -4.855 6.954 -3.222 1.00 93.50 105 TYR A C 1
ATOM 864 O O . TYR A 1 105 ? -4.287 5.942 -3.634 1.00 93.50 105 TYR A O 1
ATOM 872 N N . SER A 1 106 ? -5.151 7.112 -1.929 1.00 95.31 106 SER A N 1
ATOM 873 C CA . SER A 1 106 ? -4.793 6.123 -0.909 1.00 95.31 106 SER A CA 1
ATOM 874 C C . SER A 1 106 ? -5.502 4.787 -1.129 1.00 95.31 106 SER A C 1
ATOM 876 O O . SER A 1 106 ? -4.885 3.742 -0.930 1.00 95.31 106 SER A O 1
ATOM 878 N N . SER A 1 107 ? -6.754 4.812 -1.594 1.00 96.25 107 SER A N 1
ATOM 879 C CA . SER A 1 107 ? -7.517 3.603 -1.921 1.00 96.25 107 SER A CA 1
ATOM 880 C C . SER A 1 107 ? -6.929 2.879 -3.128 1.00 96.25 107 SER A C 1
ATOM 882 O O . SER A 1 107 ? -6.680 1.678 -3.044 1.00 96.25 107 SER A O 1
ATOM 884 N N . TRP A 1 108 ? -6.609 3.602 -4.207 1.00 96.19 108 TRP A N 1
ATOM 885 C CA . TRP A 1 108 ? -5.934 3.032 -5.381 1.00 96.19 108 TRP A CA 1
ATOM 886 C C . TRP A 1 108 ? -4.564 2.444 -5.042 1.00 96.19 108 TRP A C 1
ATOM 888 O O . TRP A 1 108 ? -4.228 1.337 -5.463 1.00 96.19 108 TRP A O 1
ATOM 898 N N . HIS A 1 109 ? -3.772 3.169 -4.250 1.00 95.25 109 HIS A N 1
ATOM 899 C CA . HIS A 1 109 ? -2.472 2.690 -3.802 1.00 95.25 109 HIS A CA 1
ATOM 900 C C . HIS A 1 109 ? -2.606 1.436 -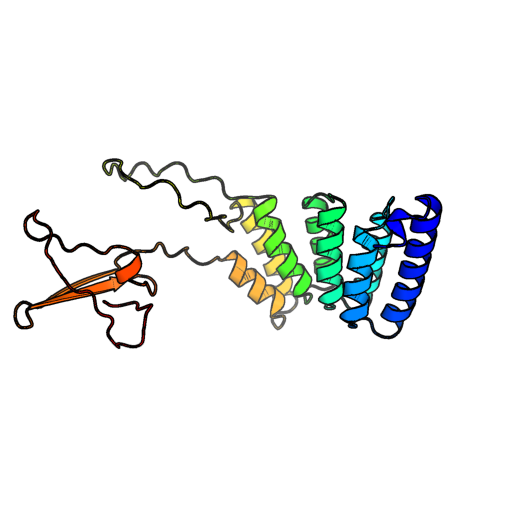2.937 1.00 95.25 109 HIS A C 1
ATOM 902 O O . HIS A 1 109 ? -1.884 0.467 -3.139 1.00 95.25 109 HIS A O 1
ATOM 908 N N . TYR A 1 110 ? -3.538 1.421 -1.987 1.00 96.31 110 TYR A N 1
ATOM 909 C CA . TYR A 1 110 ? -3.721 0.247 -1.146 1.00 96.31 110 TYR A CA 1
ATOM 910 C C . TYR A 1 110 ? -4.181 -0.955 -1.972 1.00 96.31 110 TYR A C 1
ATOM 912 O O . TYR A 1 110 ? -3.595 -2.032 -1.865 1.00 96.31 110 TYR A O 1
ATOM 920 N N . ARG A 1 111 ? -5.120 -0.744 -2.899 1.00 95.88 111 ARG A N 1
ATOM 921 C CA . ARG A 1 111 ? -5.564 -1.754 -3.862 1.00 95.88 111 ARG A CA 1
ATOM 922 C C . ARG A 1 111 ? -4.400 -2.360 -4.654 1.00 95.88 111 ARG A C 1
ATOM 924 O O . ARG A 1 111 ? -4.326 -3.580 -4.781 1.00 95.88 111 ARG A O 1
ATOM 931 N N . SER A 1 112 ? -3.441 -1.543 -5.104 1.00 94.19 112 SER A N 1
ATOM 932 C CA . SER A 1 112 ? -2.259 -2.024 -5.839 1.00 94.19 112 SER A CA 1
ATOM 933 C C . SER A 1 112 ? -1.329 -2.918 -5.007 1.00 94.19 112 SER A C 1
ATOM 935 O O . SER A 1 112 ? -0.612 -3.752 -5.558 1.00 94.19 112 SER A O 1
ATOM 937 N N . THR A 1 113 ? -1.362 -2.792 -3.677 1.00 93.19 113 THR A N 1
ATOM 938 C CA . THR A 1 113 ? -0.622 -3.679 -2.763 1.00 93.19 113 THR A CA 1
ATOM 939 C C . THR A 1 113 ? -1.369 -4.974 -2.436 1.00 93.19 113 THR A C 1
ATOM 941 O O . THR A 1 113 ? -0.726 -5.970 -2.115 1.00 93.19 113 THR A O 1
ATOM 944 N N . LEU A 1 114 ? -2.704 -4.977 -2.529 1.00 95.12 114 LEU A N 1
ATOM 945 C CA . LEU A 1 114 ? -3.556 -6.122 -2.191 1.00 95.12 114 LEU A CA 1
ATOM 946 C C . LEU A 1 114 ? -3.711 -7.098 -3.365 1.00 95.12 114 LEU A C 1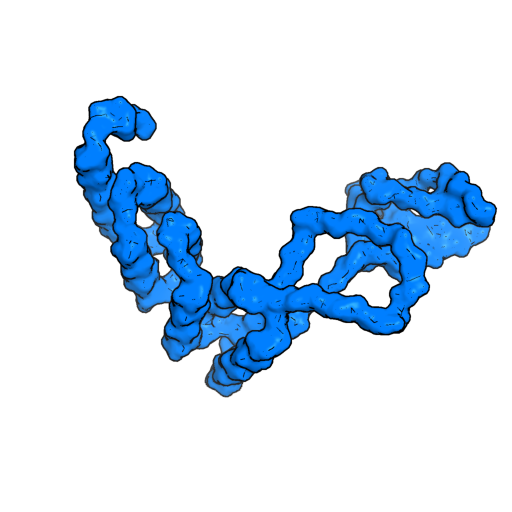
ATOM 948 O O . LEU A 1 114 ? -3.687 -8.310 -3.162 1.00 95.12 114 LEU A O 1
ATOM 952 N N . LEU A 1 115 ? -3.833 -6.586 -4.594 1.00 94.75 115 LEU A N 1
ATOM 953 C CA . LEU A 1 115 ? -4.088 -7.413 -5.780 1.00 94.75 115 LEU A CA 1
ATOM 954 C C . LEU A 1 115 ? -3.043 -8.519 -6.012 1.00 94.75 115 LEU A C 1
ATOM 956 O O . LEU A 1 115 ? -3.463 -9.658 -6.221 1.00 94.75 115 LEU A O 1
ATOM 960 N N . PRO A 1 116 ? -1.718 -8.271 -5.915 1.00 91.81 116 PRO A N 1
ATOM 961 C CA . PRO A 1 116 ? -0.727 -9.335 -6.098 1.00 91.81 116 PRO A CA 1
ATOM 962 C C . PRO A 1 116 ? -0.800 -10.439 -5.030 1.00 91.81 116 PRO A C 1
ATOM 964 O O . PRO A 1 116 ? -0.323 -11.545 -5.262 1.00 91.81 116 PRO A O 1
ATOM 967 N N . LEU A 1 117 ? -1.385 -10.154 -3.859 1.00 91.75 117 LEU A N 1
ATOM 968 C CA . LEU A 1 117 ? -1.542 -11.130 -2.776 1.00 91.75 117 LEU A CA 1
ATOM 969 C C . LEU A 1 117 ? -2.723 -12.083 -3.017 1.00 91.75 117 LEU A C 1
ATOM 971 O O . LEU A 1 117 ? -2.678 -13.224 -2.568 1.00 91.75 117 LEU A O 1
ATOM 975 N N . LEU A 1 118 ? -3.772 -11.619 -3.704 1.00 91.50 118 LEU A N 1
ATOM 976 C CA . LEU A 1 118 ? -4.980 -12.402 -4.003 1.00 91.50 118 LEU A CA 1
ATOM 977 C C . LEU A 1 118 ? -4.931 -13.081 -5.372 1.00 91.50 118 LEU A C 1
ATOM 979 O O . LEU A 1 118 ? -5.458 -14.178 -5.543 1.00 91.50 118 LEU A O 1
ATOM 983 N N . HIS A 1 119 ? -4.306 -12.420 -6.342 1.00 90.62 119 HIS A N 1
ATOM 984 C CA . HIS A 1 119 ? -4.326 -12.814 -7.745 1.00 90.62 119 HIS A CA 1
ATOM 985 C C . HIS A 1 119 ? -2.909 -12.833 -8.328 1.00 90.62 119 HIS A C 1
ATOM 987 O O . HIS A 1 119 ? -2.651 -12.113 -9.294 1.00 90.62 119 HIS A O 1
ATOM 993 N N . PRO A 1 120 ? -1.970 -13.609 -7.753 1.00 87.38 120 PRO A N 1
ATOM 994 C CA . PRO A 1 120 ? -0.616 -13.679 -8.282 1.00 87.38 120 PRO A CA 1
ATOM 995 C C . PRO A 1 120 ? -0.630 -14.234 -9.711 1.00 87.38 120 PRO A C 1
ATOM 997 O O . PRO A 1 120 ? -1.374 -15.167 -10.026 1.00 87.38 120 PRO A O 1
ATOM 1000 N N . GLU A 1 121 ? 0.210 -13.677 -10.579 1.00 79.19 121 GLU A N 1
ATOM 1001 C CA . GLU A 1 121 ? 0.488 -14.282 -11.880 1.00 79.19 121 GLU A CA 1
ATOM 1002 C C . GLU A 1 121 ? 1.076 -15.690 -11.669 1.00 79.19 121 GLU A C 1
ATOM 1004 O O . GLU A 1 121 ? 2.015 -15.886 -10.891 1.00 79.19 121 GLU A O 1
ATOM 1009 N N . SER A 1 122 ? 0.500 -16.694 -12.335 1.00 71.81 122 SER A N 1
ATOM 1010 C CA . SER A 1 122 ? 1.083 -18.036 -12.345 1.00 71.81 122 SER A CA 1
ATOM 1011 C C . SER A 1 122 ? 2.388 -17.987 -13.146 1.00 71.81 122 SER A C 1
ATOM 1013 O O . SER A 1 122 ? 2.398 -17.342 -14.194 1.00 71.81 122 SER A O 1
ATOM 1015 N N . PRO A 1 123 ? 3.483 -18.637 -12.709 1.00 63.38 123 PRO A N 1
ATOM 1016 C CA . PRO A 1 123 ? 4.686 -18.709 -13.529 1.00 63.38 123 PRO A CA 1
ATOM 1017 C C . PRO A 1 123 ? 4.316 -19.308 -14.887 1.00 63.38 123 PRO A C 1
ATOM 1019 O O . PRO A 1 123 ? 3.795 -20.425 -14.944 1.00 63.38 123 PRO A O 1
ATOM 1022 N N . GLU A 1 124 ? 4.544 -18.556 -15.968 1.00 56.41 124 GLU A N 1
ATOM 1023 C CA . GLU A 1 124 ? 4.283 -19.056 -17.314 1.00 56.41 124 GLU A CA 1
ATOM 1024 C C . GLU A 1 124 ? 4.980 -20.414 -17.501 1.00 56.41 124 GLU A C 1
ATOM 1026 O O . GLU A 1 124 ? 6.147 -20.572 -17.112 1.00 56.41 124 GLU A O 1
ATOM 1031 N N . PRO A 1 125 ? 4.314 -21.416 -18.104 1.00 48.50 125 PRO A N 1
ATOM 1032 C CA . PRO A 1 125 ? 5.025 -22.594 -18.562 1.00 48.50 125 PRO A CA 1
ATOM 1033 C C . PRO A 1 125 ? 6.098 -22.138 -19.562 1.00 48.50 125 PRO A C 1
ATOM 1035 O O . PRO A 1 125 ? 5.812 -21.294 -20.415 1.00 48.50 125 PRO A O 1
ATOM 1038 N N . PRO A 1 126 ? 7.333 -22.666 -19.480 1.00 45.69 126 PRO A N 1
ATOM 1039 C CA . PRO A 1 126 ? 8.409 -22.234 -20.353 1.00 45.69 126 PRO A CA 1
ATOM 1040 C C . PRO A 1 126 ? 7.967 -22.375 -21.808 1.00 45.69 126 PRO A C 1
ATOM 1042 O O . PRO A 1 126 ? 7.609 -23.464 -22.264 1.00 45.69 126 PRO A O 1
ATOM 1045 N N . SER A 1 127 ? 7.985 -21.249 -22.521 1.00 44.00 127 SER A N 1
ATOM 1046 C CA . SER A 1 127 ? 7.731 -21.197 -23.955 1.00 44.00 127 SER A CA 1
ATOM 1047 C C . SER A 1 127 ? 8.554 -22.287 -24.671 1.00 44.00 127 SER A C 1
ATOM 1049 O O . SER A 1 127 ? 9.746 -22.429 -24.378 1.00 44.00 127 SER A O 1
ATOM 1051 N N . PRO A 1 128 ? 7.992 -23.056 -25.629 1.00 46.97 128 PRO A N 1
ATOM 1052 C CA . PRO A 1 128 ? 8.675 -24.198 -26.260 1.00 46.97 128 PRO A CA 1
ATOM 1053 C C . PRO A 1 128 ? 9.954 -23.862 -27.050 1.00 46.97 128 PRO A C 1
ATOM 1055 O O . PRO A 1 128 ? 10.590 -24.757 -27.609 1.00 46.97 128 PRO A O 1
ATOM 1058 N N . CYS A 1 129 ? 10.328 -22.588 -27.147 1.00 38.81 129 CYS A N 1
ATOM 1059 C CA . CYS A 1 129 ? 11.289 -22.074 -28.110 1.00 38.81 129 CYS A CA 1
ATOM 1060 C C . CYS A 1 129 ? 12.629 -21.604 -27.525 1.00 38.81 129 CYS A C 1
ATOM 1062 O O . CYS A 1 129 ? 13.280 -20.809 -28.176 1.00 38.81 129 CYS A O 1
ATOM 1064 N N . HIS A 1 130 ? 13.122 -22.119 -26.392 1.00 42.00 130 HIS A N 1
ATOM 1065 C CA . HIS A 1 130 ? 14.555 -21.997 -26.055 1.00 42.00 130 HIS A CA 1
ATOM 1066 C C . HIS A 1 130 ? 15.066 -23.211 -25.263 1.00 42.00 130 HIS A C 1
ATOM 1068 O O . HIS A 1 130 ? 15.067 -23.235 -24.036 1.00 42.00 130 HIS A O 1
ATOM 1074 N N . LYS A 1 131 ? 15.558 -24.235 -25.973 1.00 36.91 131 LYS A N 1
ATOM 1075 C CA . LYS A 1 131 ? 16.417 -25.273 -25.379 1.00 36.91 131 LYS A CA 1
ATOM 1076 C C . LYS A 1 131 ? 17.839 -24.722 -25.230 1.00 36.91 131 LYS A C 1
ATOM 1078 O O . LYS A 1 131 ? 18.707 -25.033 -26.039 1.00 36.91 131 LYS A O 1
ATOM 1083 N N . SER A 1 132 ? 18.069 -23.896 -24.216 1.00 39.09 132 SER A N 1
ATOM 1084 C CA . SER A 1 132 ? 19.428 -23.579 -23.761 1.00 39.09 132 SER A CA 1
ATOM 1085 C C . SER A 1 132 ? 19.873 -24.635 -22.737 1.00 39.09 132 SER A C 1
ATOM 1087 O O . SER A 1 132 ? 19.042 -25.064 -21.931 1.00 39.09 132 SER A O 1
ATOM 1089 N N . PRO A 1 133 ? 21.139 -25.095 -22.744 1.00 42.81 133 PRO A N 1
ATOM 1090 C CA . PRO A 1 133 ? 21.634 -26.043 -21.750 1.00 42.81 133 PRO A CA 1
ATOM 1091 C C . PRO A 1 133 ? 21.462 -25.474 -20.338 1.00 42.81 133 PRO A C 1
ATOM 1093 O O . PRO A 1 133 ? 21.855 -24.343 -20.056 1.00 42.81 133 PRO A O 1
ATOM 1096 N N . GLN A 1 134 ? 20.832 -26.261 -19.472 1.00 46.47 134 GLN A N 1
ATOM 1097 C CA . GLN A 1 134 ? 20.492 -25.893 -18.105 1.00 46.47 134 GLN A CA 1
ATOM 1098 C C . GLN A 1 134 ? 21.746 -25.731 -17.242 1.00 46.47 134 GLN A C 1
ATOM 1100 O O . GLN A 1 134 ? 22.312 -26.711 -16.771 1.00 46.47 134 GLN A O 1
ATOM 1105 N N . THR A 1 135 ? 22.113 -24.484 -16.974 1.00 41.88 135 THR A N 1
ATOM 1106 C CA . THR A 1 135 ? 22.792 -24.064 -15.740 1.00 41.88 135 THR A CA 1
ATOM 1107 C C . THR A 1 135 ? 22.321 -22.654 -15.401 1.00 41.88 135 THR A C 1
ATOM 1109 O O . THR A 1 135 ? 23.071 -21.687 -15.496 1.00 41.88 135 THR A O 1
ATOM 1112 N N . SER A 1 136 ? 21.040 -22.514 -15.068 1.00 38.06 136 SER A N 1
ATOM 1113 C CA . SER A 1 136 ? 20.541 -21.316 -14.394 1.00 38.06 136 SER A CA 1
ATOM 1114 C C . SER A 1 136 ? 20.928 -21.394 -12.908 1.00 38.06 136 SER A C 1
ATOM 1116 O O . SER A 1 136 ? 20.725 -22.448 -12.297 1.00 38.06 136 SER A O 1
ATOM 1118 N N . PRO A 1 137 ? 21.488 -20.325 -12.311 1.00 40.25 137 PRO A N 1
ATOM 1119 C CA . PRO A 1 137 ? 21.709 -20.272 -10.871 1.00 40.25 137 PRO A CA 1
ATOM 1120 C C . PRO A 1 137 ? 20.369 -20.380 -10.121 1.00 40.25 137 PRO A C 1
ATOM 1122 O O . PRO A 1 137 ? 19.316 -20.132 -10.717 1.00 40.25 137 PRO A O 1
ATOM 1125 N N . PRO A 1 138 ? 20.376 -20.767 -8.830 1.00 36.25 138 PRO A N 1
ATOM 1126 C CA . PRO A 1 138 ? 19.148 -20.845 -8.049 1.00 36.25 138 PRO A CA 1
ATOM 1127 C C . PRO A 1 138 ? 18.433 -19.485 -8.062 1.00 36.25 138 PRO A C 1
ATOM 1129 O O . PRO A 1 138 ? 19.110 -18.451 -8.050 1.00 36.25 138 PRO A O 1
ATOM 1132 N N . PRO A 1 139 ? 17.087 -19.469 -8.087 1.00 40.88 139 PRO A N 1
ATOM 1133 C CA . PRO A 1 139 ? 16.332 -18.228 -8.057 1.00 40.88 139 PRO A CA 1
ATOM 1134 C C . PRO A 1 139 ? 16.750 -17.422 -6.827 1.00 40.88 139 PRO A C 1
ATOM 1136 O O . PRO A 1 139 ? 16.792 -17.932 -5.704 1.00 40.88 139 PRO A O 1
ATOM 1139 N N . SER A 1 140 ? 17.109 -16.163 -7.056 1.00 37.66 140 SER A N 1
ATOM 1140 C CA . SER A 1 140 ? 17.405 -15.210 -5.996 1.00 37.66 140 SER A CA 1
ATOM 1141 C C . SER A 1 140 ? 16.184 -15.107 -5.063 1.00 37.66 140 SER A C 1
ATOM 1143 O O . SER A 1 140 ? 15.061 -15.019 -5.559 1.00 37.66 140 SER A O 1
ATOM 1145 N N . PRO A 1 141 ? 16.341 -15.099 -3.725 1.00 39.09 141 PRO A N 1
ATOM 1146 C CA . PRO A 1 141 ? 15.219 -15.351 -2.811 1.00 39.09 141 PRO A CA 1
ATOM 1147 C C . PRO A 1 141 ? 14.164 -14.235 -2.671 1.00 39.09 141 PRO A C 1
ATOM 1149 O O . PRO A 1 141 ? 13.506 -14.198 -1.635 1.00 39.09 141 PRO A O 1
ATOM 1152 N N . GLN A 1 142 ? 14.034 -13.277 -3.604 1.00 40.16 142 GLN A N 1
ATOM 1153 C CA . GLN A 1 142 ? 13.229 -12.057 -3.388 1.00 40.16 142 GLN A CA 1
ATOM 1154 C C . GLN A 1 142 ? 12.640 -11.395 -4.653 1.00 40.16 142 GLN A C 1
ATOM 1156 O O . GLN A 1 142 ? 12.404 -10.189 -4.654 1.00 40.16 142 GLN A O 1
ATOM 1161 N N . THR A 1 143 ? 12.348 -12.125 -5.729 1.00 42.38 143 THR A N 1
ATOM 1162 C CA . THR A 1 143 ? 11.436 -11.609 -6.769 1.00 42.38 143 THR A CA 1
ATOM 1163 C C . THR A 1 143 ? 10.007 -12.003 -6.415 1.00 42.38 143 THR A C 1
ATOM 1165 O O . THR A 1 143 ? 9.439 -12.946 -6.960 1.00 42.38 143 THR A O 1
ATOM 1168 N N . HIS A 1 144 ? 9.403 -11.287 -5.463 1.00 42.78 144 HIS A N 1
ATOM 1169 C CA . HIS A 1 144 ? 7.945 -11.240 -5.419 1.00 42.78 144 HIS A CA 1
ATOM 1170 C C . HIS A 1 144 ? 7.506 -10.557 -6.710 1.00 42.78 144 HIS A C 1
ATOM 1172 O O . HIS A 1 144 ? 7.601 -9.337 -6.825 1.00 42.78 144 HIS A O 1
ATOM 1178 N N . SER A 1 145 ? 7.100 -11.352 -7.699 1.00 54.84 145 SER A N 1
ATOM 1179 C CA . SER A 1 145 ? 6.458 -10.828 -8.895 1.00 54.84 145 SER A CA 1
ATOM 1180 C C . SER A 1 145 ? 5.264 -10.000 -8.424 1.00 54.84 145 SER A C 1
ATOM 1182 O O . SER A 1 145 ? 4.295 -10.536 -7.891 1.00 54.84 145 SER A O 1
ATOM 1184 N N . HIS A 1 146 ? 5.339 -8.677 -8.570 1.00 64.00 146 HIS A N 1
ATOM 1185 C CA . HIS A 1 146 ? 4.231 -7.759 -8.282 1.00 64.00 146 HIS A CA 1
ATOM 1186 C C . HIS A 1 146 ? 3.096 -7.890 -9.315 1.00 64.00 146 HIS A C 1
ATOM 1188 O O . HIS A 1 146 ? 2.290 -6.974 -9.476 1.00 64.00 146 HIS A O 1
ATOM 1194 N N . ARG A 1 147 ? 3.066 -8.991 -10.070 1.00 76.00 147 ARG A N 1
ATOM 1195 C CA . ARG A 1 147 ? 2.198 -9.169 -11.219 1.00 76.00 147 ARG A CA 1
ATOM 1196 C C . ARG A 1 147 ? 0.896 -9.825 -10.802 1.00 76.00 147 ARG A C 1
ATOM 1198 O O . ARG A 1 147 ? 0.862 -10.787 -10.035 1.00 76.00 147 ARG A O 1
ATOM 1205 N N . VAL A 1 148 ? -0.167 -9.245 -11.331 1.00 88.19 148 VAL A N 1
ATOM 1206 C CA . VAL A 1 148 ? -1.551 -9.652 -11.140 1.00 88.19 148 VAL A CA 1
ATOM 1207 C C . VAL A 1 148 ? -1.942 -10.512 -12.340 1.00 88.19 148 VAL A C 1
ATOM 1209 O O . VAL A 1 148 ? -1.512 -10.217 -13.454 1.00 88.19 148 VAL A O 1
ATOM 1212 N N . CYS A 1 149 ? -2.728 -11.571 -12.142 1.00 89.94 149 CYS A N 1
ATOM 1213 C CA . CYS A 1 149 ? -3.174 -12.406 -13.257 1.00 89.94 149 CYS A CA 1
ATOM 1214 C C . CYS A 1 149 ? -3.971 -11.593 -14.298 1.00 89.94 149 CYS A C 1
ATOM 1216 O O . CYS A 1 149 ? -4.673 -10.636 -13.959 1.00 89.94 149 CYS A O 1
ATOM 1218 N N . GLU A 1 150 ? -3.876 -11.988 -15.570 1.00 89.19 150 GLU A N 1
ATOM 1219 C CA . GLU A 1 150 ? -4.463 -11.245 -16.694 1.00 89.19 150 GLU A CA 1
ATOM 1220 C C . GLU A 1 150 ? -5.974 -11.016 -16.534 1.00 89.19 150 GLU A C 1
ATOM 1222 O O . GLU A 1 150 ? -6.455 -9.905 -16.748 1.00 89.19 150 GLU A O 1
ATOM 1227 N N . GLU A 1 151 ? -6.717 -12.027 -16.070 1.00 92.56 151 GLU A N 1
ATOM 1228 C CA . GLU A 1 151 ? -8.161 -11.909 -15.830 1.00 92.56 151 GLU A CA 1
ATOM 1229 C C . GLU A 1 151 ? -8.487 -10.765 -14.860 1.00 92.56 151 GLU A C 1
ATOM 1231 O O . GLU A 1 151 ? -9.423 -9.996 -15.084 1.00 92.56 151 GLU A O 1
ATOM 1236 N N . GLN A 1 152 ? -7.711 -10.634 -13.782 1.00 94.06 152 GLN A N 1
ATOM 1237 C CA . GLN A 1 152 ? -7.932 -9.573 -12.811 1.00 94.06 152 GLN A CA 1
ATOM 1238 C C . GLN A 1 152 ? -7.465 -8.218 -13.352 1.00 94.06 152 GLN A C 1
ATOM 1240 O O . GLN A 1 152 ? -8.153 -7.225 -13.134 1.00 94.06 152 GLN A O 1
ATOM 1245 N N . LEU A 1 153 ? -6.365 -8.159 -14.112 1.00 92.50 153 LEU A N 1
ATOM 1246 C CA . LEU A 1 153 ? -5.925 -6.921 -14.767 1.00 92.50 153 LEU A CA 1
ATOM 1247 C C . LEU A 1 153 ? -7.005 -6.334 -15.684 1.00 92.50 153 LEU A C 1
ATOM 1249 O O . LEU A 1 153 ? -7.227 -5.127 -15.651 1.00 92.50 153 LEU A O 1
ATOM 1253 N N . LEU A 1 154 ? -7.707 -7.170 -16.456 1.00 94.12 154 LEU A N 1
ATOM 1254 C CA . LEU A 1 154 ? -8.801 -6.722 -17.325 1.00 94.12 154 LEU A CA 1
ATOM 1255 C C . LEU A 1 154 ? -9.934 -6.052 -16.532 1.00 94.12 154 LEU A C 1
ATOM 1257 O O . LEU A 1 154 ? -10.382 -4.971 -16.910 1.00 94.12 154 LEU A O 1
ATOM 1261 N N . LYS A 1 155 ? -10.323 -6.627 -15.387 1.00 96.00 155 LYS A N 1
ATOM 1262 C CA . LYS A 1 155 ? -11.327 -6.027 -14.488 1.00 96.00 155 LYS A CA 1
ATOM 1263 C C . LYS A 1 155 ? -10.852 -4.687 -13.918 1.00 96.00 155 LYS A C 1
ATOM 1265 O O . LYS A 1 155 ? -11.626 -3.735 -13.840 1.00 96.00 155 LYS A O 1
ATOM 1270 N N . GLU A 1 156 ? -9.575 -4.589 -13.548 1.00 95.94 156 GLU A N 1
ATOM 1271 C CA . GLU A 1 156 ? -8.998 -3.336 -13.050 1.00 95.94 156 GLU A CA 1
ATOM 1272 C C . GLU A 1 156 ? -8.911 -2.254 -14.133 1.00 95.94 156 GLU A C 1
ATOM 1274 O O . GLU A 1 156 ? -9.118 -1.076 -13.831 1.00 95.94 156 GLU A O 1
ATOM 1279 N N . TYR A 1 157 ? -8.651 -2.629 -15.392 1.00 96.06 157 TYR A N 1
ATOM 1280 C CA . TYR A 1 157 ? -8.675 -1.693 -16.516 1.00 96.06 157 TYR A CA 1
ATOM 1281 C C . TYR A 1 157 ? -10.061 -1.083 -16.715 1.00 96.06 157 TYR A C 1
ATOM 1283 O O . TYR A 1 157 ? -10.162 0.135 -16.854 1.00 96.06 157 TYR A O 1
ATOM 1291 N N . GLU A 1 158 ? -11.119 -1.892 -16.670 1.00 96.00 158 GLU A N 1
ATOM 1292 C CA . GLU A 1 158 ? -12.498 -1.397 -16.753 1.00 96.00 158 GLU A CA 1
ATOM 1293 C C . GLU A 1 158 ? -12.827 -0.456 -15.582 1.00 96.00 158 GLU A C 1
ATOM 1295 O O . GLU A 1 158 ? -13.370 0.635 -15.783 1.00 96.00 158 GLU A O 1
ATOM 1300 N N . LEU A 1 159 ? -12.446 -0.840 -14.357 1.00 95.50 159 LEU A N 1
ATOM 1301 C CA . LEU A 1 159 ? -12.667 -0.035 -13.156 1.00 95.50 159 LEU A CA 1
ATOM 1302 C C . LEU A 1 159 ? -12.006 1.348 -13.266 1.00 95.50 159 LEU A C 1
ATOM 1304 O O . LEU A 1 159 ? -12.652 2.370 -13.026 1.00 95.50 159 LEU A O 1
ATOM 1308 N N . VAL A 1 160 ? -10.726 1.397 -13.642 1.00 95.31 160 VAL A N 1
ATOM 1309 C CA . VAL A 1 160 ? -9.985 2.662 -13.715 1.00 95.31 160 VAL A CA 1
ATOM 1310 C C . VAL A 1 160 ? -10.391 3.510 -14.924 1.00 95.31 160 VAL A C 1
ATOM 1312 O O . VAL A 1 160 ? -10.417 4.735 -14.813 1.00 95.31 160 VAL A O 1
ATOM 1315 N N . GLN A 1 161 ? -10.783 2.884 -16.042 1.00 94.44 161 GLN A N 1
ATOM 1316 C CA . GLN A 1 161 ? -11.352 3.581 -17.201 1.00 94.44 161 GLN A CA 1
ATOM 1317 C C . GLN A 1 161 ? -12.619 4.343 -16.831 1.00 94.44 161 GLN A C 1
ATOM 1319 O O . GLN A 1 161 ? -12.742 5.522 -17.160 1.00 94.44 161 GLN A O 1
ATOM 1324 N N . ASN A 1 162 ? -13.524 3.711 -16.083 1.00 93.44 162 ASN A N 1
ATOM 1325 C CA . ASN A 1 162 ? -14.728 4.381 -15.600 1.00 93.44 162 ASN A CA 1
ATOM 1326 C C . ASN A 1 162 ? -14.393 5.608 -14.733 1.00 93.44 162 ASN A C 1
ATOM 1328 O O . ASN A 1 162 ? -15.058 6.637 -14.855 1.00 93.44 162 ASN A O 1
ATOM 1332 N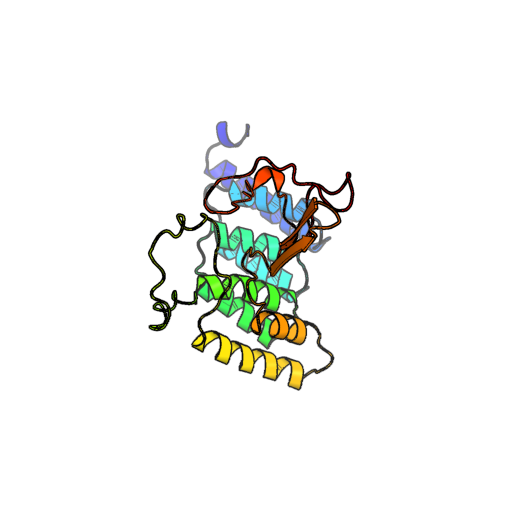 N . ALA A 1 163 ? -13.341 5.540 -13.910 1.00 93.12 163 ALA A N 1
ATOM 1333 C CA . ALA A 1 163 ? -12.922 6.657 -13.066 1.00 93.12 163 ALA A CA 1
ATOM 1334 C C . ALA A 1 163 ? -12.419 7.863 -13.884 1.00 93.12 163 ALA A C 1
ATOM 1336 O O . ALA A 1 163 ? -12.980 8.952 -13.765 1.00 93.12 163 ALA A O 1
ATOM 1337 N N . PHE A 1 164 ? -11.419 7.690 -14.760 1.00 91.19 164 PHE A N 1
ATOM 1338 C CA . PHE A 1 164 ? -10.870 8.828 -15.517 1.00 91.19 164 PHE A CA 1
ATOM 1339 C C . PHE A 1 164 ? -11.737 9.273 -16.706 1.00 91.19 164 PHE A C 1
ATOM 1341 O O . PHE A 1 164 ? -11.552 10.378 -17.211 1.00 91.19 164 PHE A O 1
ATOM 1348 N N . PHE A 1 165 ? -12.692 8.460 -17.174 1.00 92.12 165 PHE A N 1
ATOM 1349 C CA . PHE A 1 165 ? -13.730 8.950 -18.089 1.00 92.12 165 PHE A CA 1
ATOM 1350 C C . PHE A 1 165 ? -14.790 9.788 -17.367 1.00 92.12 165 PHE A C 1
ATOM 1352 O O . PHE A 1 165 ? -15.385 10.665 -17.992 1.00 92.12 165 PHE A O 1
ATOM 1359 N N . THR A 1 166 ? -15.000 9.555 -16.067 1.00 91.00 166 THR A N 1
ATOM 1360 C CA . THR A 1 166 ? -15.887 10.380 -15.233 1.00 91.00 166 THR A CA 1
ATOM 1361 C C . THR A 1 166 ? -15.232 11.715 -14.877 1.00 91.00 166 THR A C 1
ATOM 1363 O O . THR A 1 166 ? -15.869 12.757 -15.019 1.00 91.00 166 THR A O 1
ATOM 1366 N N . ASP A 1 167 ? -13.957 11.705 -14.476 1.00 90.25 167 ASP A N 1
ATOM 1367 C CA . ASP A 1 167 ? -13.157 12.920 -14.291 1.00 90.25 167 ASP A CA 1
ATOM 1368 C C . ASP A 1 167 ? -11.753 12.761 -14.904 1.00 90.25 167 ASP A C 1
ATOM 1370 O O . ASP A 1 167 ? -10.859 12.173 -14.288 1.00 90.25 167 ASP A O 1
ATOM 1374 N N . PRO A 1 168 ? -11.507 13.315 -16.103 1.00 93.44 168 PRO A N 1
ATOM 1375 C CA . PRO A 1 168 ? -10.208 13.200 -16.759 1.00 93.44 168 PRO A CA 1
ATOM 1376 C C . PRO A 1 168 ? -9.093 13.978 -16.051 1.00 93.44 168 PRO A C 1
ATOM 1378 O O . PRO A 1 168 ? -7.919 13.709 -16.316 1.00 93.44 168 PRO A O 1
ATOM 1381 N N . ASN A 1 169 ? -9.425 14.928 -15.166 1.00 92.75 169 ASN A N 1
ATOM 1382 C CA . ASN A 1 169 ? -8.433 15.698 -14.413 1.00 92.75 169 ASN A CA 1
ATOM 1383 C C . ASN A 1 169 ? -7.958 14.971 -13.147 1.00 92.75 169 ASN A C 1
ATOM 1385 O O . ASN A 1 169 ? -6.966 15.388 -12.539 1.00 92.75 169 ASN A O 1
ATOM 1389 N N . ASP A 1 170 ? -8.630 13.886 -12.758 1.00 90.06 170 ASP A N 1
ATOM 1390 C CA . ASP A 1 170 ? -8.249 13.087 -11.608 1.00 90.06 170 ASP A CA 1
ATOM 1391 C C . ASP A 1 170 ? -6.989 12.268 -11.888 1.00 90.06 170 ASP A C 1
ATOM 1393 O O . ASP A 1 170 ? -6.989 11.240 -12.568 1.00 90.06 170 ASP A O 1
ATOM 1397 N N . GLN A 1 171 ? -5.879 12.710 -11.309 1.00 93.94 171 GLN A N 1
ATOM 1398 C CA . GLN A 1 171 ? -4.589 12.062 -11.505 1.00 93.94 171 GLN A CA 1
ATOM 1399 C C . GLN A 1 171 ? -4.502 10.686 -10.836 1.00 93.94 171 GLN A C 1
ATOM 1401 O O . GLN A 1 171 ? -3.690 9.864 -11.261 1.00 93.94 171 GLN A O 1
ATOM 1406 N N . SER A 1 172 ? -5.301 10.412 -9.802 1.00 93.88 172 SER A N 1
ATOM 1407 C CA . SER A 1 172 ? -5.193 9.185 -9.006 1.00 93.88 172 SER A CA 1
ATOM 1408 C C . SER A 1 172 ? -5.484 7.952 -9.853 1.00 93.88 172 SER A C 1
ATOM 1410 O O . SER A 1 172 ? -4.689 7.009 -9.861 1.00 93.88 172 SER A O 1
ATOM 1412 N N . ALA A 1 173 ? -6.560 8.014 -10.640 1.00 94.50 173 ALA A N 1
ATOM 1413 C CA . ALA A 1 173 ? -6.917 6.977 -11.598 1.00 94.50 173 ALA A CA 1
ATOM 1414 C C . ALA A 1 173 ? -5.825 6.805 -12.669 1.00 94.50 173 ALA A C 1
ATOM 1416 O O . ALA A 1 173 ? -5.411 5.684 -12.955 1.00 94.50 173 ALA A O 1
ATOM 1417 N N . TRP A 1 174 ? -5.258 7.894 -13.201 1.00 94.81 174 TRP A N 1
ATOM 1418 C CA . TRP A 1 174 ? -4.166 7.812 -14.181 1.00 94.81 174 TRP A CA 1
ATOM 1419 C C . TRP A 1 174 ? -2.885 7.181 -13.621 1.00 94.81 174 TRP A C 1
ATOM 1421 O O . TRP A 1 174 ? -2.230 6.390 -14.306 1.00 94.81 174 TRP A O 1
ATOM 1431 N N . PHE A 1 175 ? -2.513 7.501 -12.378 1.00 93.81 175 PHE A N 1
ATOM 1432 C CA . PHE A 1 175 ? -1.365 6.878 -11.717 1.00 93.81 175 PHE A CA 1
ATOM 1433 C C . PHE A 1 175 ? -1.593 5.385 -11.475 1.00 93.81 175 PHE A C 1
ATOM 1435 O O . PHE A 1 175 ? -0.671 4.594 -11.686 1.00 93.81 175 PHE A O 1
ATOM 1442 N N . TYR A 1 176 ? -2.811 4.997 -11.092 1.00 94.94 176 TYR A N 1
ATOM 1443 C CA . TYR A 1 176 ? -3.188 3.597 -10.934 1.00 94.94 176 TYR A CA 1
ATOM 1444 C C . TYR A 1 176 ? -3.190 2.847 -12.273 1.00 94.94 176 TYR A C 1
ATOM 1446 O O . TYR A 1 176 ? -2.575 1.790 -12.386 1.00 94.94 176 TYR A O 1
ATOM 1454 N N . TYR A 1 177 ? -3.757 3.441 -13.324 1.00 94.38 177 TYR A N 1
ATOM 1455 C CA . TYR A 1 177 ? -3.718 2.896 -14.682 1.00 94.38 177 TYR A CA 1
ATOM 1456 C C . TYR A 1 177 ? -2.279 2.686 -15.167 1.00 94.38 177 TYR A C 1
ATOM 1458 O O . TYR A 1 177 ? -1.930 1.623 -15.676 1.00 94.38 177 TYR A O 1
ATOM 1466 N N . ARG A 1 178 ? -1.394 3.663 -14.933 1.00 92.69 178 ARG A N 1
ATOM 1467 C CA . ARG A 1 178 ? 0.037 3.525 -15.237 1.00 92.69 178 ARG A CA 1
ATOM 1468 C C . ARG A 1 178 ? 0.693 2.378 -14.465 1.00 92.69 178 ARG A C 1
ATOM 1470 O O . ARG A 1 178 ? 1.633 1.778 -14.982 1.00 92.69 178 ARG A O 1
ATOM 1477 N N . TRP A 1 179 ? 0.257 2.111 -13.236 1.00 92.25 179 TRP A N 1
ATOM 1478 C CA . TRP A 1 179 ? 0.730 0.963 -12.466 1.00 92.25 179 TRP A CA 1
ATOM 1479 C C . TRP A 1 179 ? 0.226 -0.364 -13.056 1.00 92.25 179 TRP A C 1
ATOM 1481 O O . TRP A 1 179 ? 1.036 -1.278 -13.185 1.00 92.25 179 TRP A O 1
ATOM 1491 N N . LEU A 1 180 ? -1.038 -0.445 -13.495 1.00 92.12 180 LEU A N 1
ATOM 1492 C CA . LEU A 1 180 ? -1.612 -1.637 -14.146 1.00 92.12 180 LEU A CA 1
ATOM 1493 C C . LEU A 1 180 ? -0.896 -2.017 -15.445 1.00 92.12 180 LEU A C 1
ATOM 1495 O O . LEU A 1 180 ? -0.638 -3.194 -15.674 1.00 92.12 180 LEU A O 1
ATOM 1499 N N . LEU A 1 181 ? -0.501 -1.023 -16.251 1.00 89.31 181 LEU A N 1
ATOM 1500 C CA . LEU A 1 181 ? 0.323 -1.241 -17.451 1.00 89.31 181 LEU A CA 1
ATOM 1501 C C . LEU A 1 181 ? 1.681 -1.892 -17.133 1.00 89.31 181 LEU A C 1
ATOM 1503 O O . LEU A 1 181 ? 2.381 -2.357 -18.033 1.00 89.31 181 LEU A O 1
ATOM 1507 N N . GLY A 1 182 ? 2.062 -1.904 -15.855 1.00 77.62 182 GLY A N 1
ATOM 1508 C CA . GLY A 1 182 ? 3.293 -2.479 -15.368 1.00 77.62 182 GLY A CA 1
ATOM 1509 C C . GLY A 1 182 ? 4.527 -1.697 -15.807 1.00 77.62 182 GLY A C 1
ATOM 1510 O O . GLY A 1 182 ? 4.502 -0.691 -16.522 1.00 77.62 182 GLY A O 1
ATOM 1511 N N . ARG A 1 183 ? 5.673 -2.184 -15.349 1.00 66.31 183 ARG A N 1
ATOM 1512 C CA . ARG A 1 183 ? 6.963 -1.904 -15.972 1.00 66.31 183 ARG A CA 1
ATOM 1513 C C . ARG A 1 183 ? 7.566 -3.255 -16.290 1.00 66.31 183 ARG A C 1
ATOM 1515 O O . ARG A 1 183 ? 7.530 -4.135 -15.436 1.00 66.31 183 ARG A O 1
ATOM 1522 N N . ALA A 1 184 ? 8.131 -3.409 -17.484 1.00 61.66 184 ALA A N 1
ATOM 1523 C CA . ALA A 1 184 ? 8.934 -4.585 -17.779 1.00 61.66 184 ALA A CA 1
ATOM 1524 C C . ALA A 1 184 ? 10.003 -4.722 -16.685 1.00 61.66 184 ALA A C 1
ATOM 1526 O O . ALA A 1 184 ? 10.779 -3.784 -16.460 1.00 61.66 184 ALA A O 1
ATOM 1527 N N . GLU A 1 185 ? 10.012 -5.855 -15.981 1.00 66.69 185 GLU A N 1
ATOM 1528 C CA . GLU A 1 185 ? 11.115 -6.177 -15.085 1.00 66.69 185 GLU A CA 1
ATOM 1529 C C . GLU A 1 185 ? 12.369 -6.268 -15.947 1.00 66.69 185 GLU A C 1
ATOM 1531 O O . GLU A 1 185 ? 12.491 -7.121 -16.823 1.00 66.69 185 GLU A O 1
ATOM 1536 N N . ARG A 1 186 ? 13.278 -5.308 -15.767 1.00 66.25 186 ARG A N 1
ATOM 1537 C CA . ARG A 1 186 ? 14.560 -5.334 -16.460 1.00 66.25 186 ARG A CA 1
ATOM 1538 C C . ARG A 1 186 ? 15.459 -6.304 -15.717 1.00 66.25 186 ARG A C 1
ATOM 1540 O O . ARG A 1 186 ? 15.991 -5.973 -14.652 1.00 66.25 186 ARG A O 1
ATOM 1547 N N . GLU A 1 187 ? 15.631 -7.487 -16.290 1.00 74.81 187 GLU A N 1
ATOM 1548 C CA . GLU A 1 187 ? 16.663 -8.417 -15.848 1.00 74.81 187 GLU A CA 1
ATOM 1549 C C . GLU A 1 187 ? 18.027 -7.711 -15.832 1.00 74.81 187 GLU A C 1
ATOM 1551 O O . GLU A 1 187 ? 18.301 -6.814 -16.642 1.00 74.81 187 GLU A O 1
ATOM 1556 N N . GLU A 1 188 ? 18.875 -8.062 -14.861 1.00 80.00 188 GLU A N 1
ATOM 1557 C CA . GLU A 1 188 ? 20.266 -7.610 -14.891 1.00 80.00 188 GLU A CA 1
ATOM 1558 C C . GLU A 1 188 ? 20.957 -8.320 -16.046 1.00 80.00 188 GLU A C 1
ATOM 1560 O O . GLU A 1 188 ? 21.189 -9.523 -15.989 1.00 80.00 188 GLU A O 1
ATOM 1565 N N . MET A 1 189 ? 21.250 -7.585 -17.111 1.00 89.06 189 MET A N 1
ATOM 1566 C CA . MET A 1 189 ? 21.852 -8.154 -18.307 1.00 89.06 189 MET A CA 1
ATOM 1567 C C . MET A 1 189 ? 22.968 -7.253 -18.810 1.00 89.06 189 MET A C 1
ATOM 1569 O O . MET A 1 189 ? 22.928 -6.029 -18.647 1.00 89.06 189 MET A O 1
ATOM 1573 N N . ILE A 1 190 ? 23.957 -7.876 -19.445 1.00 92.31 190 ILE A N 1
ATOM 1574 C CA . ILE A 1 190 ? 24.942 -7.167 -20.253 1.00 92.31 190 ILE A CA 1
ATOM 1575 C C . ILE A 1 190 ? 24.235 -6.743 -21.540 1.00 92.31 190 ILE A C 1
ATOM 1577 O O . ILE A 1 190 ? 23.863 -7.573 -22.364 1.00 92.31 190 ILE A O 1
ATOM 1581 N N . SER A 1 191 ? 24.031 -5.440 -21.688 1.00 93.00 191 SER A N 1
ATOM 1582 C CA . SER A 1 191 ? 23.368 -4.836 -22.843 1.00 93.00 191 SER A CA 1
ATOM 1583 C C . SER A 1 191 ? 24.311 -4.688 -24.035 1.00 93.00 191 SER A C 1
ATOM 1585 O O . SER A 1 191 ? 23.861 -4.678 -25.176 1.00 93.00 191 SER A O 1
ATOM 1587 N N . CYS A 1 192 ? 25.610 -4.506 -23.782 1.00 94.81 192 CYS A N 1
ATOM 1588 C CA . CYS A 1 192 ? 26.614 -4.304 -24.822 1.00 94.81 192 CYS A CA 1
ATOM 1589 C C . CYS A 1 192 ? 28.012 -4.663 -24.308 1.00 94.81 192 CYS A C 1
ATOM 1591 O O . CYS A 1 192 ? 28.336 -4.397 -23.150 1.00 94.81 192 CYS A O 1
ATOM 1593 N N . VAL A 1 193 ? 28.844 -5.215 -25.191 1.00 95.62 193 VAL A N 1
ATOM 1594 C CA . VAL A 1 193 ? 30.285 -5.382 -24.983 1.00 95.62 193 VAL A CA 1
ATOM 1595 C C . VAL A 1 193 ? 31.000 -4.732 -26.160 1.00 95.62 193 VAL A C 1
ATOM 1597 O O . VAL A 1 193 ? 30.716 -5.047 -27.314 1.00 95.62 193 VAL A O 1
ATOM 1600 N N . TYR A 1 194 ? 31.930 -3.831 -25.866 1.00 95.25 194 TYR A N 1
ATOM 1601 C CA . TYR A 1 194 ? 32.769 -3.161 -26.850 1.00 95.25 194 TYR A CA 1
ATOM 1602 C C . TYR A 1 194 ? 34.235 -3.484 -26.584 1.00 95.25 194 TYR A C 1
ATOM 1604 O O . TYR A 1 194 ? 34.682 -3.453 -25.439 1.00 95.25 194 TYR A O 1
ATOM 1612 N N . VAL A 1 195 ? 34.986 -3.778 -27.644 1.00 94.62 195 VAL A N 1
ATOM 1613 C CA . VAL A 1 195 ? 36.412 -4.096 -27.561 1.00 94.62 195 VAL A CA 1
ATOM 1614 C C . VAL A 1 195 ? 37.175 -3.170 -28.497 1.00 94.62 195 VAL A C 1
ATOM 1616 O O . VAL A 1 195 ? 36.969 -3.205 -29.708 1.00 94.62 195 VAL A O 1
ATOM 1619 N N . SER A 1 196 ? 38.068 -2.360 -27.933 1.00 93.94 196 SER A N 1
ATOM 1620 C CA . SER A 1 196 ? 39.011 -1.536 -28.685 1.00 93.94 196 SER A CA 1
ATOM 1621 C C . SER A 1 196 ? 40.381 -2.194 -28.656 1.00 93.94 196 SER A C 1
ATOM 1623 O O . SER A 1 196 ? 40.978 -2.346 -27.588 1.00 93.94 196 SER A O 1
ATOM 1625 N N . ARG A 1 197 ? 40.882 -2.581 -29.834 1.00 90.44 197 ARG A N 1
ATOM 1626 C CA . ARG A 1 197 ? 42.252 -3.093 -29.973 1.00 90.44 197 ARG A CA 1
ATOM 1627 C C . ARG A 1 197 ? 43.275 -1.976 -29.811 1.00 90.44 197 ARG A C 1
ATOM 1629 O O . ARG A 1 197 ? 44.256 -2.176 -29.114 1.00 90.44 197 ARG A O 1
ATOM 1636 N N . ASP A 1 198 ? 43.000 -0.809 -30.387 1.00 93.94 198 ASP A N 1
ATOM 1637 C CA . ASP A 1 198 ? 43.916 0.335 -30.364 1.00 93.94 198 ASP A CA 1
ATOM 1638 C C . ASP A 1 198 ? 44.115 0.893 -28.947 1.00 93.94 198 ASP A C 1
ATOM 1640 O O . ASP A 1 198 ? 45.199 1.357 -28.608 1.00 93.94 198 ASP A O 1
ATOM 1644 N N . GLU A 1 199 ? 43.079 0.830 -28.103 1.00 90.00 199 GLU A N 1
ATOM 1645 C CA . GLU A 1 199 ? 43.165 1.265 -26.702 1.00 90.00 199 GLU A CA 1
ATOM 1646 C C . GLU A 1 199 ? 43.435 0.123 -25.710 1.00 90.00 199 GLU A C 1
ATOM 1648 O O . GLU A 1 199 ? 43.525 0.391 -24.511 1.00 90.00 199 GLU A O 1
ATOM 1653 N N . GLU A 1 200 ? 43.513 -1.127 -26.183 1.00 90.69 200 GLU A N 1
ATOM 1654 C CA . GLU A 1 200 ? 43.613 -2.345 -25.361 1.00 90.69 200 GLU A CA 1
ATOM 1655 C C . GLU A 1 200 ? 42.564 -2.395 -24.233 1.00 90.69 200 GLU A C 1
ATOM 1657 O O . GLU A 1 200 ? 42.858 -2.657 -23.063 1.00 90.69 200 GLU A O 1
ATOM 1662 N N . ARG A 1 201 ? 41.304 -2.098 -24.576 1.00 92.06 201 ARG A N 1
ATOM 1663 C CA . ARG A 1 201 ? 40.207 -1.959 -23.605 1.00 92.06 201 ARG A CA 1
ATOM 1664 C C . ARG A 1 201 ? 38.976 -2.751 -23.994 1.00 92.06 201 ARG A C 1
ATOM 1666 O O . ARG A 1 201 ? 38.584 -2.800 -25.159 1.00 92.06 201 ARG A O 1
ATOM 1673 N N . VAL A 1 202 ? 38.323 -3.288 -22.970 1.00 93.75 202 VAL A N 1
ATOM 1674 C CA . VAL A 1 202 ? 36.966 -3.828 -23.043 1.00 93.75 202 VAL A CA 1
ATOM 1675 C C . VAL A 1 202 ? 36.069 -2.924 -22.211 1.00 93.75 202 VAL A C 1
ATOM 1677 O O . VAL A 1 202 ? 36.412 -2.620 -21.072 1.00 93.75 202 VAL A O 1
ATOM 1680 N N . ALA A 1 203 ? 34.947 -2.500 -22.784 1.00 94.50 203 ALA A N 1
ATOM 1681 C CA . ALA A 1 203 ? 33.899 -1.773 -22.085 1.00 94.50 203 ALA A CA 1
ATOM 1682 C C . ALA A 1 203 ? 32.617 -2.609 -22.089 1.00 94.50 203 ALA A C 1
ATOM 1684 O O . ALA A 1 203 ? 32.217 -3.141 -23.130 1.00 94.50 203 ALA A O 1
ATOM 1685 N N . VAL A 1 204 ? 31.965 -2.718 -20.936 1.00 94.69 204 VAL A N 1
ATOM 1686 C CA . VAL A 1 204 ? 30.734 -3.495 -20.761 1.00 94.69 204 VAL A CA 1
ATOM 1687 C C . VAL A 1 204 ? 29.635 -2.573 -20.262 1.00 94.69 204 VAL A C 1
ATOM 1689 O O . VAL A 1 204 ? 29.797 -1.895 -19.249 1.00 94.69 204 VAL A O 1
ATOM 1692 N N . ALA A 1 205 ? 28.504 -2.559 -20.966 1.00 94.50 205 ALA A N 1
ATOM 1693 C CA . ALA A 1 205 ? 27.316 -1.825 -20.560 1.00 94.50 205 ALA A CA 1
ATOM 1694 C C . ALA A 1 205 ? 26.241 -2.775 -20.020 1.00 94.50 205 ALA A C 1
ATOM 1696 O O . ALA A 1 205 ? 25.982 -3.824 -20.606 1.00 94.50 205 ALA A O 1
ATOM 1697 N N . PHE A 1 206 ? 25.568 -2.372 -18.947 1.00 92.38 206 PHE A N 1
ATOM 1698 C CA . PHE A 1 206 ? 24.527 -3.131 -18.257 1.00 92.38 206 PHE A CA 1
ATOM 1699 C C . PHE A 1 206 ? 23.151 -2.467 -18.399 1.00 92.38 206 PHE A C 1
ATOM 1701 O O . PHE A 1 206 ? 23.039 -1.252 -18.572 1.00 92.38 206 PHE A O 1
ATOM 1708 N N . SER A 1 207 ? 22.081 -3.259 -18.297 1.00 90.75 207 SER A N 1
ATOM 1709 C CA . SER A 1 207 ? 20.684 -2.787 -18.343 1.00 90.75 207 SER A CA 1
ATOM 1710 C C . SER A 1 207 ? 20.290 -1.897 -17.155 1.00 90.75 207 SER A C 1
ATOM 1712 O O . SER A 1 207 ? 19.324 -1.129 -17.242 1.00 90.75 207 SER A O 1
ATOM 1714 N N . ARG A 1 208 ? 21.052 -1.979 -16.058 1.00 88.50 208 ARG A N 1
ATOM 1715 C CA . ARG A 1 208 ? 20.968 -1.148 -14.851 1.00 88.50 208 ARG A CA 1
ATOM 1716 C C . ARG A 1 208 ? 22.368 -0.884 -14.281 1.00 88.50 208 ARG A C 1
ATOM 1718 O O . ARG A 1 208 ? 23.280 -1.653 -14.568 1.00 88.50 208 ARG A O 1
ATOM 1725 N N . PRO A 1 209 ? 22.569 0.173 -13.473 1.00 90.88 209 PRO A N 1
ATOM 1726 C CA . PRO A 1 209 ? 23.843 0.391 -12.799 1.00 90.88 209 PRO A CA 1
ATOM 1727 C C . PRO A 1 209 ? 24.195 -0.771 -11.863 1.00 90.88 209 PRO A C 1
ATOM 1729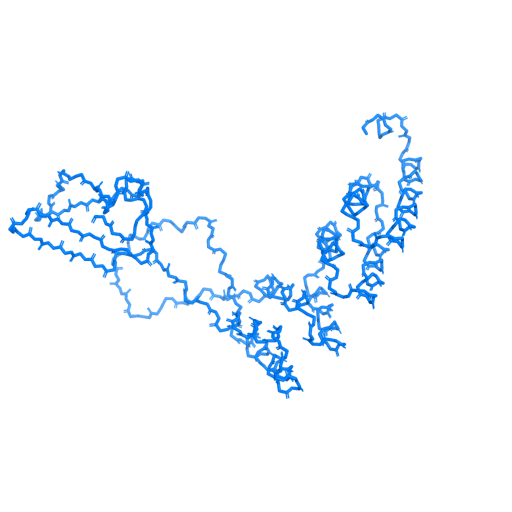 O O . PRO A 1 209 ? 23.456 -1.048 -10.920 1.00 90.88 209 PRO A O 1
ATOM 1732 N N . VAL A 1 210 ? 25.340 -1.409 -12.101 1.00 90.62 210 VAL A N 1
ATOM 1733 C CA . VAL A 1 210 ? 25.861 -2.513 -11.280 1.00 90.62 210 VAL A CA 1
ATOM 1734 C C . VAL A 1 210 ? 27.170 -2.114 -10.623 1.00 90.62 210 VAL A C 1
ATOM 1736 O O . VAL A 1 210 ? 27.857 -1.203 -11.091 1.00 90.62 210 VAL A O 1
ATOM 1739 N N . ASN A 1 211 ? 27.538 -2.814 -9.557 1.00 90.12 211 ASN A N 1
ATOM 1740 C CA . ASN A 1 211 ? 28.892 -2.787 -9.026 1.00 90.12 211 ASN A CA 1
ATOM 1741 C C . ASN A 1 211 ? 29.665 -3.993 -9.579 1.00 90.12 211 ASN A C 1
ATOM 1743 O O . ASN A 1 211 ? 29.597 -5.081 -9.009 1.00 90.12 211 ASN A O 1
ATOM 1747 N N . ALA A 1 212 ? 30.391 -3.806 -10.691 1.00 84.56 212 ALA A N 1
ATOM 1748 C CA . ALA A 1 212 ? 31.110 -4.891 -11.373 1.00 84.56 212 ALA A CA 1
ATOM 1749 C C . ALA A 1 212 ? 32.115 -5.614 -10.460 1.00 84.56 212 ALA A C 1
ATOM 1751 O O . ALA A 1 212 ? 32.354 -6.810 -10.622 1.00 84.56 212 ALA A O 1
ATOM 1752 N N . GLN A 1 213 ? 32.659 -4.905 -9.464 1.00 81.81 213 GLN A N 1
ATOM 1753 C CA . GLN A 1 213 ? 33.607 -5.464 -8.500 1.00 81.81 213 GLN A CA 1
ATOM 1754 C C . GLN A 1 213 ? 32.938 -6.431 -7.513 1.00 81.81 213 GLN A C 1
ATOM 1756 O O . GLN A 1 213 ? 33.595 -7.353 -7.040 1.00 81.81 213 GLN A O 1
ATOM 1761 N N . SER A 1 214 ? 31.645 -6.256 -7.208 1.00 82.81 214 SER A N 1
ATOM 1762 C CA . SER A 1 214 ? 30.909 -7.162 -6.314 1.00 82.81 214 SER A CA 1
ATOM 1763 C C . SER A 1 214 ? 30.210 -8.312 -7.036 1.00 82.81 214 SER A C 1
ATOM 1765 O O . SER A 1 214 ? 29.998 -9.349 -6.420 1.00 82.81 214 SER A O 1
ATOM 1767 N N . VAL A 1 215 ? 29.842 -8.147 -8.314 1.00 79.50 215 VAL A N 1
ATOM 1768 C CA . VAL A 1 215 ? 29.150 -9.200 -9.092 1.00 79.50 215 VAL A CA 1
ATOM 1769 C C . VAL A 1 215 ? 30.099 -10.219 -9.735 1.00 79.50 215 VAL A C 1
ATOM 1771 O O . VAL A 1 215 ? 29.634 -11.209 -10.287 1.00 79.50 215 VAL A O 1
ATOM 1774 N N . GLY A 1 216 ? 31.420 -10.015 -9.648 1.00 81.88 216 GLY A N 1
ATOM 1775 C CA . GLY A 1 216 ? 32.413 -10.984 -10.124 1.00 81.88 216 GLY A CA 1
ATOM 1776 C C . GLY A 1 216 ? 32.477 -11.102 -11.650 1.00 81.88 216 GLY A C 1
ATOM 1777 O O . GLY A 1 216 ? 32.488 -12.208 -12.181 1.00 81.88 216 GLY A O 1
ATOM 1778 N N . LEU A 1 217 ? 32.501 -9.971 -12.363 1.00 89.31 217 LEU A N 1
ATOM 1779 C CA . LEU A 1 217 ? 32.555 -9.947 -13.828 1.00 89.31 217 LEU A CA 1
ATOM 1780 C C . LEU A 1 217 ? 33.869 -10.560 -14.356 1.00 89.31 217 LEU A C 1
ATOM 1782 O O . LEU A 1 217 ? 34.960 -10.089 -14.028 1.00 89.31 217 LEU A O 1
ATOM 1786 N N . LEU A 1 218 ? 33.769 -11.590 -15.201 1.00 91.06 218 LEU A N 1
ATOM 1787 C CA . LEU A 1 218 ? 34.915 -12.300 -15.780 1.00 91.06 218 LEU A CA 1
ATOM 1788 C C . LEU A 1 218 ? 35.055 -11.993 -17.273 1.00 91.06 218 LEU A C 1
ATOM 1790 O O . LEU A 1 218 ? 34.084 -12.088 -18.022 1.00 91.06 218 LEU A O 1
ATOM 1794 N N . LEU A 1 219 ? 36.277 -11.684 -17.714 1.00 91.81 219 LEU A N 1
ATOM 1795 C CA . LEU A 1 219 ? 36.624 -11.655 -19.133 1.00 91.81 219 LEU A CA 1
ATOM 1796 C C . LEU A 1 219 ? 37.245 -12.999 -19.520 1.00 91.81 219 LEU A C 1
ATOM 1798 O O . LEU A 1 219 ? 38.218 -13.427 -18.905 1.00 91.81 219 LEU A O 1
ATOM 1802 N N . VAL A 1 220 ? 36.710 -13.647 -20.552 1.00 93.56 220 VAL A N 1
ATOM 1803 C CA . VAL A 1 220 ? 37.267 -14.877 -21.127 1.00 93.56 220 VAL A CA 1
ATOM 1804 C C . VAL A 1 220 ? 37.577 -14.608 -22.594 1.00 93.56 220 VAL A C 1
ATOM 1806 O O . VAL A 1 220 ? 36.683 -14.245 -23.354 1.00 93.56 220 VAL A O 1
ATOM 1809 N N . LEU A 1 221 ? 38.838 -14.785 -22.985 1.00 90.44 221 LEU A N 1
ATOM 1810 C CA . LEU A 1 221 ? 39.293 -14.693 -24.374 1.00 90.44 221 LEU A CA 1
ATOM 1811 C C . LEU A 1 221 ? 39.831 -16.059 -24.790 1.00 90.44 221 LEU A C 1
ATOM 1813 O O . LEU A 1 221 ? 40.601 -16.662 -24.046 1.00 90.44 221 LEU A O 1
ATOM 1817 N N . ASP A 1 222 ? 39.379 -16.567 -25.938 1.00 91.62 222 ASP A N 1
ATOM 1818 C CA . ASP A 1 222 ? 39.773 -17.874 -26.487 1.00 91.62 222 ASP A CA 1
ATOM 1819 C C . ASP A 1 222 ? 39.656 -19.037 -25.479 1.00 91.62 222 ASP A C 1
ATOM 1821 O O . ASP A 1 222 ? 40.486 -19.942 -25.414 1.00 91.62 222 ASP A O 1
ATOM 1825 N N . GLY A 1 223 ? 38.612 -18.997 -24.643 1.00 91.88 223 GLY A N 1
ATOM 1826 C CA . GLY A 1 223 ? 38.355 -20.003 -23.607 1.00 91.88 223 GLY A CA 1
ATOM 1827 C C . GLY A 1 223 ? 39.244 -19.893 -22.362 1.00 91.88 223 GLY A C 1
ATOM 1828 O O . GLY A 1 223 ? 39.106 -20.715 -21.459 1.00 91.88 223 GLY A O 1
ATOM 1829 N N . GLN A 1 224 ? 40.119 -18.886 -22.278 1.00 93.19 224 GLN A N 1
ATOM 1830 C CA . GLN A 1 224 ? 40.992 -18.644 -21.130 1.00 93.19 224 GLN A CA 1
ATOM 1831 C C . GLN A 1 224 ? 40.572 -17.383 -20.357 1.00 93.19 224 GLN A C 1
ATOM 1833 O O . GLN A 1 224 ? 40.410 -16.314 -20.963 1.00 93.19 224 GLN A O 1
ATOM 1838 N N . PRO A 1 225 ? 40.401 -17.466 -19.024 1.00 93.50 225 PRO A N 1
ATOM 1839 C CA . PRO A 1 225 ? 40.069 -16.310 -18.205 1.00 93.50 225 PRO A CA 1
ATOM 1840 C C . PRO A 1 225 ? 41.225 -15.309 -18.198 1.00 93.50 225 PRO A C 1
ATOM 1842 O O . PRO A 1 225 ? 42.385 -15.664 -17.993 1.00 93.50 225 PRO A O 1
ATOM 1845 N N . GLN A 1 226 ? 40.891 -14.042 -18.399 1.00 92.50 226 GLN A N 1
ATOM 1846 C CA . GLN A 1 226 ? 41.839 -12.940 -18.435 1.00 92.50 226 GLN A CA 1
ATOM 1847 C C . GLN A 1 226 ? 41.800 -12.170 -17.121 1.00 92.50 226 GLN A C 1
ATOM 1849 O O . GLN A 1 226 ? 40.733 -11.864 -16.582 1.00 92.50 226 GLN A O 1
ATOM 1854 N N . ARG A 1 227 ? 42.982 -11.817 -16.610 1.00 89.69 227 ARG A N 1
ATOM 1855 C CA . ARG A 1 227 ? 43.096 -10.962 -15.430 1.00 89.69 227 ARG A CA 1
ATOM 1856 C C . ARG A 1 227 ? 42.926 -9.507 -15.856 1.00 89.69 227 ARG A C 1
ATOM 1858 O O . ARG A 1 227 ? 43.848 -8.913 -16.402 1.00 89.69 227 ARG A O 1
ATOM 1865 N N . VAL A 1 228 ? 41.755 -8.948 -15.576 1.00 89.69 228 VAL A N 1
ATOM 1866 C CA . VAL A 1 228 ? 41.415 -7.553 -15.876 1.00 89.69 228 VAL A CA 1
ATOM 1867 C C . VAL A 1 228 ? 41.023 -6.795 -14.615 1.00 89.69 228 VAL A C 1
ATOM 1869 O O . VAL A 1 228 ? 40.579 -7.386 -13.631 1.00 89.69 228 VAL A O 1
ATOM 1872 N N . GLU A 1 229 ? 41.188 -5.477 -14.654 1.00 90.25 229 GLU A N 1
ATOM 1873 C CA . GLU A 1 229 ? 40.694 -4.569 -13.624 1.00 90.25 229 GLU A CA 1
ATOM 1874 C C . GLU A 1 229 ? 39.491 -3.797 -14.170 1.00 90.25 229 GLU A C 1
ATOM 1876 O O . GLU A 1 229 ? 39.628 -2.945 -15.048 1.00 90.25 229 GLU A O 1
ATOM 1881 N N . TRP A 1 230 ? 38.306 -4.099 -13.639 1.00 91.25 230 TRP A N 1
ATOM 1882 C CA . TRP A 1 230 ? 37.084 -3.373 -13.972 1.00 91.25 230 TRP A CA 1
ATOM 1883 C C . TRP A 1 230 ? 37.028 -2.046 -13.224 1.00 91.25 230 TRP A C 1
ATOM 1885 O O . TRP A 1 230 ? 37.125 -1.998 -11.991 1.00 91.25 230 TRP A O 1
ATOM 1895 N N . ARG A 1 231 ? 36.814 -0.966 -13.974 1.00 91.06 231 ARG A N 1
ATOM 1896 C CA . ARG A 1 231 ? 36.772 0.400 -13.451 1.00 91.06 231 ARG A CA 1
ATOM 1897 C C . ARG A 1 231 ? 35.603 1.149 -14.061 1.00 91.06 231 ARG A C 1
ATOM 1899 O O . ARG A 1 231 ? 35.409 1.141 -15.265 1.00 91.06 231 ARG A O 1
ATOM 1906 N N . SER A 1 232 ? 34.830 1.827 -13.225 1.00 90.19 232 SER A N 1
ATOM 1907 C CA . SER A 1 232 ? 33.744 2.659 -13.722 1.00 90.19 232 SER A CA 1
ATOM 1908 C C . SER A 1 232 ? 34.290 3.894 -14.442 1.00 90.19 232 SER A C 1
ATOM 1910 O O . SER A 1 232 ? 35.426 4.324 -14.225 1.00 90.19 232 SER A O 1
ATOM 1912 N N . VAL A 1 233 ? 33.442 4.511 -15.267 1.00 82.62 233 VAL A N 1
ATOM 1913 C CA . VAL A 1 233 ? 33.771 5.737 -16.018 1.00 82.62 233 VAL A CA 1
ATOM 1914 C C . VAL A 1 233 ? 34.246 6.875 -15.099 1.00 82.62 233 VAL A C 1
ATOM 1916 O O . VAL A 1 233 ? 35.029 7.723 -15.520 1.00 82.62 233 VAL A O 1
ATOM 1919 N N . HIS A 1 234 ? 33.813 6.891 -13.831 1.00 83.06 234 HIS A N 1
ATOM 1920 C CA . HIS A 1 234 ? 34.279 7.855 -12.836 1.00 83.06 234 HIS A CA 1
ATOM 1921 C C . HIS A 1 234 ? 34.683 7.159 -11.522 1.00 83.06 234 HIS A C 1
ATOM 1923 O O . HIS A 1 234 ? 33.828 6.526 -10.902 1.00 83.06 234 HIS A O 1
ATOM 1929 N N . PRO A 1 235 ? 35.888 7.408 -10.963 1.00 79.38 235 PRO A N 1
ATOM 1930 C CA . PRO A 1 235 ? 36.423 6.723 -9.768 1.00 79.38 235 PRO A CA 1
ATOM 1931 C C . PRO A 1 235 ? 35.591 6.796 -8.473 1.00 79.38 235 PRO A C 1
ATOM 1933 O O . PRO A 1 235 ? 35.928 6.168 -7.476 1.00 79.38 235 PRO A O 1
ATOM 1936 N N . ARG A 1 236 ? 34.526 7.604 -8.449 1.00 84.62 236 ARG A N 1
ATOM 1937 C CA . ARG A 1 236 ? 33.645 7.796 -7.283 1.00 84.62 236 ARG A CA 1
ATOM 1938 C C . ARG A 1 236 ? 32.373 6.954 -7.375 1.00 84.62 236 ARG A C 1
ATOM 1940 O O . ARG A 1 236 ? 31.684 6.786 -6.371 1.00 84.62 236 ARG A O 1
ATOM 1947 N N . PHE A 1 237 ? 32.046 6.436 -8.558 1.00 86.12 237 PHE A N 1
ATOM 1948 C CA . PHE A 1 237 ? 30.837 5.656 -8.768 1.00 86.12 237 PHE A CA 1
ATOM 1949 C C . PHE A 1 237 ? 31.111 4.184 -8.507 1.00 86.12 237 PHE A C 1
ATOM 1951 O O . PHE A 1 237 ? 31.769 3.507 -9.294 1.00 86.12 237 PHE A O 1
ATOM 1958 N N . LYS A 1 238 ? 30.568 3.703 -7.384 1.00 86.25 238 LYS A N 1
ATOM 1959 C CA . LYS A 1 238 ? 30.555 2.278 -7.031 1.00 86.25 238 LYS A CA 1
ATOM 1960 C C . LYS A 1 238 ? 29.548 1.477 -7.857 1.00 86.25 238 LYS A C 1
ATOM 1962 O O . LYS A 1 238 ? 29.754 0.291 -8.049 1.00 86.25 238 LYS A O 1
ATOM 1967 N N . HIS A 1 239 ? 28.477 2.116 -8.330 1.00 91.56 239 HIS A N 1
ATOM 1968 C CA . HIS A 1 239 ? 27.509 1.526 -9.252 1.00 91.56 239 HIS A CA 1
ATOM 1969 C C . HIS A 1 239 ? 27.510 2.334 -10.542 1.00 91.56 239 HIS A C 1
ATOM 1971 O O . HIS A 1 239 ? 27.353 3.554 -10.502 1.00 91.56 239 HIS A O 1
ATOM 1977 N N . SER A 1 240 ? 27.696 1.660 -11.668 1.00 92.06 240 SER A N 1
ATOM 1978 C CA . SER A 1 240 ? 27.777 2.287 -12.983 1.00 92.06 240 SER A CA 1
ATOM 1979 C C . SER A 1 240 ? 27.085 1.407 -14.020 1.00 92.06 240 SER A C 1
ATOM 1981 O O . SER A 1 240 ? 27.165 0.181 -13.913 1.00 92.06 240 SER A O 1
ATOM 1983 N N . PRO A 1 241 ? 26.390 1.994 -15.013 1.00 92.12 241 PRO A N 1
ATOM 1984 C CA . PRO A 1 241 ? 25.877 1.233 -16.144 1.00 92.12 241 PRO A CA 1
ATOM 1985 C C . PRO A 1 241 ? 26.996 0.800 -17.096 1.00 92.12 241 PRO A C 1
ATOM 1987 O O . PRO A 1 241 ? 26.745 -0.063 -17.920 1.00 92.12 241 PRO A O 1
ATOM 1990 N N . VAL A 1 242 ? 28.196 1.388 -17.005 1.00 93.44 242 VAL A N 1
ATOM 1991 C CA . VAL A 1 242 ? 29.350 1.071 -17.863 1.00 93.44 242 VAL A CA 1
ATOM 1992 C C . VAL A 1 242 ? 30.605 0.854 -17.018 1.00 93.44 242 VAL A C 1
ATOM 1994 O O . VAL A 1 242 ? 30.886 1.656 -16.114 1.00 93.44 242 VAL A O 1
ATOM 1997 N N . TRP A 1 243 ? 31.338 -0.210 -17.330 1.00 92.56 243 TRP A N 1
ATOM 1998 C CA . TRP A 1 243 ? 32.587 -0.632 -16.692 1.00 92.56 243 TRP A CA 1
ATOM 1999 C C . TRP A 1 243 ? 33.648 -0.999 -17.722 1.00 92.56 243 TRP A C 1
ATOM 2001 O O . TRP A 1 243 ? 33.255 -1.305 -18.871 1.00 92.56 243 TRP A O 1
#

Foldseek 3Di:
DVCVVPDDLVVLQVVLVVVLVVLLVVCVVPVQDPVSLVVNLVSQVPRPDHDLVVLLVSLVVSCVVPVQNVSSVVSNVSSCVVVVPDLVVLLVVLVVVCVVPVLRLSSLVVNLVSQCVVAPADPDDPDPPDPDPDDDPPPDPDPSPSDGHPVVLVVLLVSLCVSCVVPVVRCSSVVSVVVSVPDPPFDWDFPDWDQDPVVRDIKTFTPFWDQCVVVVDWDADPNRTDDDDDDAPDNVDSTHRMD

Nearest PDB structures (foldseek):
  1ltx-assembly1_A  TM=8.823E-01  e=2.039E-17  Rattus norvegicus
  3hxd-assembly1_A  TM=9.451E-01  e=1.133E-13  Rattus norvegicus
  3pz1-assembly1_A  TM=9.230E-01  e=9.627E-14  Rattus norvegicus
  3c72-assembly1_A  TM=9.150E-01  e=8.637E-14  Rattus norvegicus
  4gtv-assembly1_A  TM=9.070E-01  e=1.948E-13  Rattus norvegicus

Organism: Lates japonicus (NCBI:txid270547)

Secondary structure (DSSP, 8-state):
--STTTS-HHHHHHHHHHHHHHHHHHHHH-TT-HHHHHHHHHHHTT-SS--HHHHHHHHHHHHHH-TT-HHHHHHHHHHHHHHT--HHHHHHHHHHHHHH-TT-HHHHHHHHHHHHHHSBPPPPPPPTT----S-PPPPPTT----PBPHHHHHHHHHHHHHHHHH-TT-HHHHHHHHHHT--------EEEEEEETTTTEEEEEEEEEE-HHHHT--EEETTEEE------SSTT-SSEEE-

Sequence (243 aa):
MHLETVKDEDEVQKIYEGELSFLESCLKVNPKSYGSWHHRGWVSARLPRPDWARELSLCDRCLSLDDRNFHCWDYRRMVVKMSGVPVDQELAFTDRLIGSNFSNYSSWHYRSTLLPLLHPESPEPPSPCHKSPQTSPPPSPQTHSHRVCEEQLLKEYELVQNAFFTDPNDQSAWFYYRWLLGRAEREEMISCVYVSRDEERVAVAFSRPVNAQSVGLLLVLDGQPQRVEWRSVHPRFKHSPVW

Solvent-accessible surface area (backbone atoms only — not comparable to full-atom values): 14642 Å² total; per-residue (Å²): 119,70,60,78,75,73,50,57,67,70,59,52,36,53,52,46,55,49,49,50,55,53,43,52,55,50,36,73,76,41,75,82,40,62,67,54,54,52,50,47,51,57,46,54,78,62,40,83,77,63,63,54,68,60,55,52,52,48,35,53,54,51,36,74,76,41,64,74,45,59,65,48,53,54,48,42,54,50,50,37,66,76,64,66,59,57,68,68,61,54,45,53,49,30,51,54,48,39,76,76,39,58,71,39,44,55,37,52,53,49,43,68,66,46,44,34,78,78,35,49,49,72,82,74,76,80,70,94,83,69,94,65,86,90,77,78,77,79,81,71,96,75,78,76,68,81,39,52,27,68,76,58,49,55,56,50,51,55,54,36,49,57,42,32,71,73,40,74,83,41,59,39,29,54,55,46,49,53,54,73,74,51,72,85,82,76,64,90,41,79,72,45,78,47,77,40,76,91,74,73,41,72,40,42,30,38,70,50,64,41,39,60,85,80,72,66,75,79,51,66,56,96,90,39,79,51,95,77,85,87,53,41,91,45,98,83,48,70,54,34,40,42,53

InterPro domains:
  IPR002088 Protein prenyltransferase, alpha subunit [PF01239] (16-45)
  IPR002088 Protein prenyltransferase, alpha subunit [PF01239] (52-81)
  IPR002088 Protein prenyltransferase, alpha subunit [PF01239] (88-115)
  IPR002088 Protein prenyltransferase, alpha subunit [PF01239] (154-183)
  IPR002088 Protein prenyltransferase, alpha subunit [PS51147] (15-49)
  IPR002088 Protein prenyltransferase, alpha subunit [PS51147] (51-85)
  IPR002088 Protein prenyltransferase, alpha subunit [PS51147] (86-120)
  IPR002088 Protein prenyltransferase, alpha subunit [PS51147] (152-186)
  IPR009087 Rab geranylgeranyltransferase, alpha subunit, insert-domain [PF07711] (190-243)
  IPR036254 Rab geranylgeranyltransferase, alpha subunit, insert-domain superfamily [SSF49594] (187-243)